Protein AF-A0A8J6IF62-F1 (afdb_monomer_lite)

Foldseek 3Di:
DPDPCDPVVVVVVVVVVQQVVLVVFCVQVLLVVVVCQVVLCCVPPVPDDDFKEKAQLDDDDDRDHPRVNQWPCPPPPGRHQFKIKGWIFGQDDPQRKTKIWIWIWHDDPQWIWIQTQVAGIDIDGRPPSPPDCVVVSVRVVVVVVVQVVVQVVCVVVVVPPDDDRDMDMDGPPPPDPPPPPPDDDPPPPDDDDDDD

Secondary structure (DSSP, 8-state):
------HHHHHHHHHHHHHHHHHHHHHHHHHHHHHHHHHHHHHH-TTS---EEEE-SSS---SS--GGGGSTTTT-SS--SS-EEEEEEEE-STT-EEEEEEEEEEEETTEEEEEETTS-EEEEETT-TT---HHHHHHHHHHHHHHHHHHHHHHHTT-TTS--S--EEEETT-----TTTT---TT--PPPPPP-

Radius of gyration: 22.76 Å; chains: 1; bounding box: 70×42×72 Å

Structure (mmCIF, N/CA/C/O backbone):
data_AF-A0A8J6IF62-F1
#
_entry.id   AF-A0A8J6IF62-F1
#
loop_
_atom_site.group_PDB
_atom_site.id
_atom_site.type_symbol
_atom_site.label_atom_id
_atom_site.label_alt_id
_atom_site.label_comp_id
_atom_site.label_asym_id
_atom_site.label_entity_id
_atom_site.label_seq_id
_atom_site.pdbx_PDB_ins_code
_atom_site.Cartn_x
_atom_site.Cartn_y
_atom_site.Cartn_z
_atom_site.occupancy
_atom_site.B_iso_or_equiv
_atom_site.auth_seq_id
_atom_site.auth_comp_id
_atom_site.auth_asym_id
_atom_site.auth_atom_id
_atom_site.pdbx_PDB_model_num
ATOM 1 N N . MET A 1 1 ? -28.978 4.935 42.690 1.00 42.06 1 MET A N 1
ATOM 2 C CA . MET A 1 1 ? -29.504 3.850 41.837 1.00 42.06 1 MET A CA 1
ATOM 3 C C . MET A 1 1 ? -28.749 3.936 40.526 1.00 42.06 1 MET A C 1
ATOM 5 O O . MET A 1 1 ? -28.944 4.906 39.807 1.00 42.06 1 MET A O 1
ATOM 9 N N . SER A 1 2 ? -27.784 3.038 40.306 1.00 50.72 2 SER A N 1
ATOM 10 C CA . SER A 1 2 ? -26.993 3.027 39.068 1.00 50.72 2 SER A CA 1
ATOM 11 C C . SER A 1 2 ? -27.928 2.689 37.912 1.00 50.72 2 SER A C 1
ATOM 13 O O . SER A 1 2 ? -28.740 1.777 38.063 1.00 50.72 2 SER A O 1
ATOM 15 N N . ALA A 1 3 ? -27.868 3.448 36.816 1.00 57.41 3 ALA A N 1
ATOM 16 C CA . ALA A 1 3 ? -28.638 3.156 35.614 1.00 57.41 3 ALA A CA 1
ATOM 17 C C . ALA A 1 3 ? -28.395 1.693 35.224 1.00 57.41 3 ALA A C 1
ATOM 19 O O . ALA A 1 3 ? -27.247 1.265 35.110 1.00 57.41 3 ALA A O 1
ATOM 20 N N . ASP A 1 4 ? -29.478 0.930 35.118 1.00 57.72 4 ASP A N 1
ATOM 21 C CA . ASP A 1 4 ? -29.449 -0.504 34.872 1.00 57.72 4 ASP A CA 1
ATOM 22 C C . ASP A 1 4 ? -28.747 -0.753 33.533 1.00 57.72 4 ASP A C 1
ATOM 24 O O . ASP A 1 4 ? -29.267 -0.439 32.457 1.00 57.72 4 ASP A O 1
ATOM 28 N N . HIS A 1 5 ? -27.498 -1.211 33.603 1.00 70.81 5 HIS A N 1
ATOM 29 C CA . HIS A 1 5 ? -26.651 -1.430 32.443 1.00 70.81 5 HIS A CA 1
ATOM 30 C C . HIS A 1 5 ? -27.138 -2.709 31.759 1.00 70.81 5 HIS A C 1
ATOM 32 O O . HIS A 1 5 ? -26.644 -3.812 31.992 1.00 70.81 5 HIS A O 1
ATOM 38 N N . THR A 1 6 ? -28.200 -2.566 30.966 1.00 90.38 6 THR A N 1
ATOM 39 C CA . THR A 1 6 ? -28.817 -3.688 30.262 1.00 90.38 6 THR A CA 1
ATOM 40 C C . THR A 1 6 ? -27.810 -4.336 29.313 1.00 90.38 6 THR A C 1
ATOM 42 O O . THR A 1 6 ? -26.918 -3.675 28.780 1.00 90.38 6 THR A O 1
ATOM 45 N N . ARG A 1 7 ? -28.003 -5.622 29.003 1.00 91.12 7 ARG A N 1
ATOM 46 C CA . ARG A 1 7 ? -27.189 -6.335 27.997 1.00 91.12 7 ARG A CA 1
ATOM 47 C C . ARG A 1 7 ? -27.114 -5.581 26.662 1.00 91.12 7 ARG A C 1
ATOM 49 O O . ARG A 1 7 ? -26.090 -5.597 25.992 1.00 91.12 7 ARG A O 1
ATOM 56 N N . HIS A 1 8 ? -28.191 -4.888 26.294 1.00 93.31 8 HIS A N 1
ATOM 57 C CA . HIS A 1 8 ? -28.247 -4.065 25.090 1.00 93.31 8 HIS A CA 1
ATOM 58 C C . HIS A 1 8 ? -27.376 -2.800 25.181 1.00 93.31 8 HIS A C 1
ATOM 60 O O . HIS A 1 8 ? -26.773 -2.413 24.184 1.00 93.31 8 HIS A O 1
ATOM 66 N N . HIS A 1 9 ? -27.261 -2.179 26.359 1.00 93.88 9 HIS A N 1
ATOM 67 C CA . HIS A 1 9 ? -26.336 -1.065 26.580 1.00 93.88 9 HIS A CA 1
ATOM 68 C C . HIS A 1 9 ? -24.882 -1.519 26.403 1.00 93.88 9 HIS A C 1
ATOM 70 O O . HIS A 1 9 ? -24.143 -0.904 25.641 1.00 93.88 9 HIS A O 1
ATOM 76 N N . THR A 1 10 ? -24.505 -2.662 26.987 1.00 94.06 10 THR A N 1
ATOM 77 C CA . THR A 1 10 ? -23.159 -3.238 26.806 1.00 94.06 10 THR A CA 1
ATOM 78 C C . THR A 1 10 ? -22.840 -3.510 25.337 1.00 94.06 10 THR A C 1
ATOM 80 O O . THR A 1 10 ? -21.728 -3.234 24.884 1.00 94.06 10 THR A O 1
ATOM 83 N N . LEU A 1 11 ? -23.810 -4.026 24.570 1.00 94.44 11 LEU A N 1
ATOM 84 C CA . LEU A 1 11 ? -23.651 -4.235 23.128 1.00 94.44 11 LEU A CA 1
ATOM 85 C C . LEU A 1 11 ? -23.404 -2.918 22.385 1.00 94.44 11 LEU A C 1
ATOM 87 O O . LEU A 1 11 ? -22.501 -2.857 21.554 1.00 94.44 11 LEU A O 1
ATOM 91 N N . LYS A 1 12 ? -24.160 -1.860 22.699 1.00 94.88 12 LYS A N 1
ATOM 92 C CA . LYS A 1 12 ? -23.987 -0.536 22.083 1.00 94.88 12 LYS A CA 1
ATOM 93 C C . LYS A 1 12 ? -22.633 0.087 22.402 1.00 94.88 12 LYS A C 1
ATOM 95 O O . LYS A 1 12 ? -21.976 0.583 21.487 1.00 94.88 12 LYS A O 1
ATOM 100 N N . ASP A 1 13 ? -22.200 0.025 23.656 1.00 95.75 13 ASP A N 1
ATOM 101 C CA . ASP A 1 13 ? -20.901 0.559 24.074 1.00 95.75 13 ASP A CA 1
ATOM 102 C C . ASP A 1 13 ? -19.758 -0.183 23.372 1.00 95.75 13 ASP A C 1
ATOM 104 O O . ASP A 1 13 ? -18.837 0.430 22.829 1.00 95.75 13 ASP A O 1
ATOM 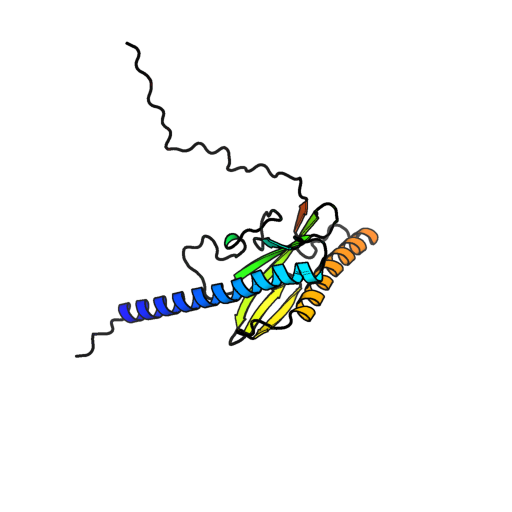108 N N . THR A 1 14 ? -19.855 -1.514 23.310 1.00 95.12 14 THR A N 1
ATOM 109 C CA . THR A 1 14 ? -18.861 -2.365 22.642 1.00 95.12 14 THR A CA 1
ATOM 110 C C . THR A 1 14 ? -18.817 -2.091 21.138 1.00 95.12 14 THR A C 1
ATOM 112 O O . THR A 1 14 ? -17.733 -1.923 20.582 1.00 95.12 14 THR A O 1
ATOM 115 N N . ALA A 1 15 ? -19.975 -1.980 20.480 1.00 93.00 15 ALA A N 1
ATOM 116 C CA . ALA A 1 15 ? -20.063 -1.646 19.059 1.00 93.00 15 ALA A CA 1
ATOM 117 C C . ALA A 1 15 ? -19.512 -0.242 18.757 1.00 93.00 15 ALA A C 1
ATOM 119 O O . ALA A 1 15 ? -18.808 -0.055 17.766 1.00 93.00 15 ALA A O 1
ATOM 120 N N . SER A 1 16 ? -19.767 0.732 19.635 1.00 93.94 16 SER A N 1
ATOM 121 C CA . SER A 1 16 ? -19.239 2.096 19.497 1.00 93.94 16 SER A CA 1
ATOM 122 C C . SER A 1 16 ? -17.716 2.117 19.612 1.00 93.94 16 SER A C 1
ATOM 124 O O . SER A 1 16 ? -17.035 2.732 18.792 1.00 93.94 16 SER A O 1
ATOM 126 N N . ARG A 1 17 ? -17.164 1.378 20.583 1.00 95.44 17 ARG A N 1
ATOM 127 C CA . ARG A 1 17 ? -15.714 1.222 20.737 1.00 95.44 17 ARG A CA 1
ATOM 128 C C . ARG A 1 17 ? -15.088 0.528 19.528 1.00 95.44 17 ARG A C 1
ATOM 130 O O . ARG A 1 17 ? -14.054 0.976 19.044 1.00 95.44 17 ARG A O 1
ATOM 137 N N . TYR A 1 18 ? -15.717 -0.528 19.020 1.00 93.81 18 TYR A N 1
ATOM 138 C CA . TYR A 1 18 ? -15.281 -1.204 17.800 1.00 93.81 18 TYR A CA 1
ATOM 139 C C . TYR A 1 18 ? -15.231 -0.236 16.605 1.00 93.81 18 TYR A C 1
ATOM 141 O O . TYR A 1 18 ? -14.242 -0.209 15.873 1.00 93.81 18 TYR A O 1
ATOM 149 N N . ALA A 1 19 ? -16.278 0.573 16.412 1.00 91.00 19 ALA A N 1
ATOM 150 C CA . ALA A 1 19 ? -16.353 1.522 15.304 1.00 91.00 19 ALA A CA 1
ATOM 151 C C . ALA A 1 19 ? -15.250 2.588 15.394 1.00 91.00 19 ALA A C 1
ATOM 153 O O . ALA A 1 19 ? -14.594 2.872 14.392 1.00 91.00 19 ALA A O 1
ATOM 154 N N . ALA A 1 20 ? -14.997 3.114 16.598 1.00 92.81 20 ALA A N 1
ATOM 155 C CA . ALA A 1 20 ? -13.914 4.064 16.842 1.00 92.81 20 ALA A CA 1
ATOM 156 C C . ALA A 1 20 ? -12.540 3.469 16.491 1.00 92.81 20 ALA A C 1
ATOM 158 O O . ALA A 1 20 ? -11.782 4.076 15.737 1.00 92.81 20 ALA A O 1
ATOM 159 N N . LEU A 1 21 ? -12.254 2.248 16.958 1.00 93.38 21 LEU A N 1
ATOM 160 C CA . LEU A 1 21 ? -10.998 1.553 16.654 1.00 93.38 21 LEU A CA 1
ATOM 161 C C . LEU A 1 21 ? -10.859 1.225 15.158 1.00 93.38 21 LEU A C 1
ATOM 163 O O . LEU A 1 21 ? -9.762 1.280 14.609 1.00 93.38 21 LEU A O 1
ATOM 167 N N . SER A 1 22 ? -11.962 0.902 14.479 1.00 92.19 22 SER A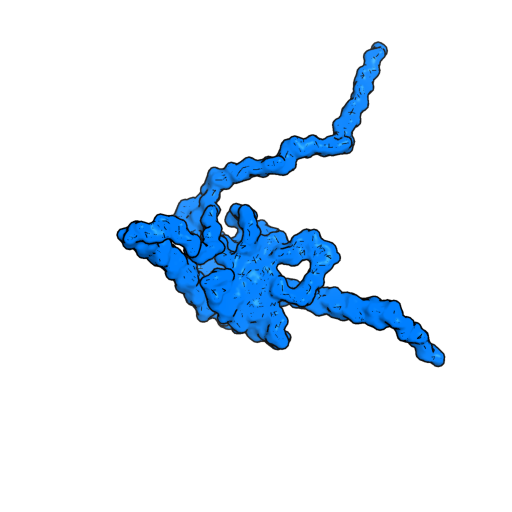 N 1
ATOM 168 C CA . SER A 1 22 ? -11.955 0.622 13.034 1.00 92.19 22 SER A CA 1
ATOM 169 C C . SER A 1 22 ? -11.620 1.864 12.217 1.00 92.19 22 SER A C 1
ATOM 171 O O . SER A 1 22 ? -10.884 1.781 11.233 1.00 92.19 22 SER A O 1
ATOM 173 N N . LEU A 1 23 ? -12.140 3.019 12.638 1.00 91.19 23 LEU A N 1
ATOM 174 C CA . LEU A 1 23 ? -11.845 4.300 12.012 1.00 91.19 23 LEU A CA 1
ATOM 175 C C . LEU A 1 23 ? -10.387 4.717 12.239 1.00 91.19 23 LEU A C 1
ATOM 177 O O . LEU A 1 23 ? -9.735 5.147 11.291 1.00 91.19 23 LEU A O 1
ATOM 181 N N . GLU A 1 24 ? -9.869 4.544 13.459 1.00 90.56 24 GLU A N 1
ATOM 182 C CA . GLU A 1 24 ? -8.456 4.780 13.787 1.00 90.56 24 GLU A CA 1
ATOM 183 C C . GLU A 1 24 ? -7.534 3.911 12.917 1.00 90.56 24 GLU A C 1
ATOM 185 O O . GLU A 1 24 ? -6.630 4.426 12.261 1.00 90.56 24 GLU A O 1
ATOM 190 N N . ASN A 1 25 ? -7.808 2.604 12.841 1.00 90.44 25 ASN A N 1
ATOM 191 C CA . ASN A 1 25 ? -7.044 1.671 12.013 1.00 90.44 25 ASN A CA 1
ATOM 192 C C . ASN A 1 25 ? -7.027 2.100 10.537 1.00 90.44 25 ASN A C 1
ATOM 194 O O . ASN A 1 25 ? -5.967 2.151 9.916 1.00 90.44 25 ASN A O 1
ATOM 198 N N . TYR A 1 26 ? -8.188 2.461 9.980 1.00 92.38 26 TYR A N 1
ATOM 199 C CA . TYR A 1 26 ? -8.267 2.960 8.608 1.00 92.38 26 TYR A CA 1
ATOM 200 C C . TYR A 1 26 ? -7.466 4.251 8.410 1.00 92.38 26 TYR A C 1
ATOM 202 O O . TYR A 1 26 ? -6.751 4.364 7.417 1.00 92.38 26 TYR A O 1
ATOM 210 N N . ALA A 1 27 ? -7.551 5.204 9.341 1.00 91.38 27 ALA A N 1
ATOM 211 C CA . ALA A 1 27 ? -6.818 6.464 9.249 1.00 91.38 27 ALA A CA 1
ATOM 212 C C . ALA A 1 27 ? -5.297 6.245 9.234 1.00 91.38 27 ALA A C 1
ATOM 214 O O . ALA A 1 27 ? -4.616 6.806 8.376 1.00 91.38 27 ALA A O 1
ATOM 215 N N . HIS A 1 28 ? -4.775 5.389 10.117 1.00 90.88 28 HIS A N 1
ATOM 216 C CA . HIS A 1 28 ? -3.347 5.060 10.155 1.00 90.88 28 HIS A CA 1
ATOM 217 C C . HIS A 1 28 ? -2.877 4.366 8.872 1.00 90.88 28 HIS A C 1
ATOM 219 O O . HIS A 1 28 ? -1.894 4.789 8.266 1.00 90.88 28 HIS A O 1
ATOM 225 N N . ILE A 1 29 ? -3.608 3.344 8.414 1.00 93.25 29 ILE A N 1
ATOM 226 C CA . ILE A 1 29 ? -3.254 2.608 7.193 1.00 93.25 29 ILE A CA 1
ATOM 227 C C . ILE A 1 29 ? -3.306 3.524 5.970 1.00 93.25 29 ILE A C 1
ATOM 229 O O . ILE A 1 29 ? -2.414 3.482 5.125 1.00 93.25 29 ILE A O 1
ATOM 233 N N . ARG A 1 30 ? -4.336 4.368 5.874 1.00 93.75 30 ARG A N 1
ATOM 234 C CA . ARG A 1 30 ? -4.477 5.316 4.772 1.00 93.75 30 ARG A CA 1
ATOM 235 C C . ARG A 1 30 ? -3.316 6.306 4.735 1.00 93.75 30 ARG A C 1
ATOM 237 O O . ARG A 1 30 ? -2.749 6.507 3.666 1.00 93.75 30 ARG A O 1
ATOM 244 N N . ALA A 1 31 ? -2.954 6.886 5.878 1.00 92.50 31 ALA A N 1
ATOM 245 C CA . ALA A 1 31 ? -1.842 7.828 5.964 1.00 92.50 31 ALA A CA 1
ATOM 246 C C . ALA A 1 31 ? -0.516 7.183 5.522 1.00 92.50 31 ALA A C 1
ATOM 248 O O . ALA A 1 31 ? 0.218 7.770 4.726 1.00 92.50 31 ALA A O 1
ATOM 249 N N . LEU A 1 32 ? -0.245 5.951 5.971 1.00 93.50 32 LEU A N 1
ATOM 250 C CA . LEU A 1 32 ? 0.937 5.196 5.554 1.00 93.50 32 LEU A CA 1
ATOM 251 C C . LEU A 1 32 ? 0.915 4.887 4.048 1.00 93.50 32 LEU A C 1
ATOM 253 O O . LEU A 1 32 ? 1.913 5.097 3.366 1.00 93.50 32 LEU A O 1
ATOM 257 N N . ALA A 1 33 ? -0.218 4.444 3.500 1.00 95.06 33 ALA A N 1
ATOM 258 C CA . ALA A 1 33 ? -0.349 4.136 2.076 1.00 95.06 33 ALA A CA 1
ATOM 259 C C . ALA A 1 33 ? -0.142 5.374 1.180 1.00 95.06 33 ALA A C 1
ATOM 261 O O . ALA A 1 33 ? 0.569 5.302 0.176 1.00 95.06 33 ALA A O 1
ATOM 262 N N . GLU A 1 34 ? -0.725 6.519 1.551 1.00 94.31 34 GLU A N 1
ATOM 263 C CA . GLU A 1 34 ? -0.541 7.798 0.845 1.00 94.31 34 GLU A CA 1
ATOM 264 C C . GLU A 1 34 ? 0.923 8.256 0.893 1.00 94.31 34 GLU A C 1
ATOM 266 O O . GLU A 1 34 ? 1.456 8.767 -0.097 1.00 94.31 34 GLU A O 1
ATOM 271 N N . ARG A 1 35 ? 1.594 8.035 2.029 1.00 93.69 35 ARG A N 1
ATOM 272 C CA . ARG A 1 35 ? 3.022 8.309 2.196 1.00 93.69 35 ARG A CA 1
ATOM 273 C C . ARG A 1 35 ? 3.883 7.411 1.306 1.00 93.69 35 ARG A C 1
ATOM 275 O O . ARG A 1 35 ? 4.685 7.937 0.538 1.00 93.69 35 ARG A O 1
ATOM 282 N N . ILE A 1 36 ? 3.659 6.096 1.348 1.00 94.75 36 ILE A N 1
ATOM 283 C CA . ILE A 1 36 ? 4.350 5.105 0.513 1.00 94.75 36 ILE A CA 1
ATOM 284 C C . ILE A 1 36 ? 4.239 5.474 -0.967 1.00 94.75 36 ILE A C 1
ATOM 286 O O . ILE A 1 36 ? 5.251 5.521 -1.654 1.00 94.75 36 ILE A O 1
ATOM 290 N N . ALA A 1 37 ? 3.037 5.769 -1.473 1.00 94.38 37 ALA A N 1
ATOM 291 C CA . ALA A 1 37 ? 2.856 6.079 -2.891 1.00 94.38 37 ALA A CA 1
ATOM 292 C C . ALA A 1 37 ? 3.641 7.328 -3.325 1.00 94.38 37 ALA A C 1
ATOM 294 O O . ALA A 1 37 ? 4.300 7.324 -4.366 1.00 94.38 37 ALA A O 1
ATOM 295 N N . ARG A 1 38 ? 3.608 8.388 -2.509 1.00 92.12 38 ARG A N 1
ATOM 296 C CA . ARG A 1 38 ? 4.334 9.635 -2.780 1.00 92.12 38 ARG A CA 1
ATOM 297 C C . ARG A 1 38 ? 5.849 9.428 -2.755 1.00 92.12 38 ARG A C 1
ATOM 299 O O . ARG A 1 38 ? 6.538 9.850 -3.681 1.00 92.12 38 ARG A O 1
ATOM 306 N N . GLU A 1 39 ? 6.360 8.803 -1.701 1.00 93.62 39 GLU A N 1
ATOM 307 C CA . GLU A 1 39 ? 7.800 8.659 -1.476 1.00 93.62 39 GLU A CA 1
ATOM 308 C C . GLU A 1 39 ? 8.426 7.587 -2.378 1.00 93.62 39 GLU A C 1
ATOM 310 O O . GLU A 1 39 ? 9.514 7.813 -2.899 1.00 93.62 39 GLU A O 1
ATOM 315 N N . MET A 1 40 ? 7.707 6.505 -2.700 1.00 94.50 40 MET A N 1
ATOM 316 C CA . MET A 1 40 ? 8.154 5.525 -3.698 1.00 94.50 40 MET A CA 1
ATOM 317 C C . MET A 1 40 ? 8.344 6.173 -5.073 1.00 94.50 40 MET A C 1
ATOM 319 O O . MET A 1 40 ? 9.302 5.867 -5.782 1.00 94.50 40 MET A O 1
ATOM 323 N N . CYS A 1 41 ? 7.461 7.100 -5.465 1.00 92.00 41 CYS A N 1
ATOM 324 C CA . CYS A 1 41 ? 7.653 7.800 -6.730 1.00 92.00 41 CYS A CA 1
ATOM 325 C C . CYS A 1 41 ? 8.901 8.697 -6.712 1.00 92.00 41 CYS A C 1
ATOM 327 O O . CYS A 1 41 ? 9.646 8.735 -7.692 1.00 92.00 41 CYS A O 1
ATOM 329 N N . ALA A 1 42 ? 9.161 9.376 -5.591 1.00 91.19 42 ALA A N 1
ATOM 330 C CA . ALA A 1 42 ? 10.382 10.159 -5.422 1.00 91.19 42 ALA A CA 1
ATOM 331 C C . ALA A 1 42 ? 11.645 9.277 -5.450 1.00 91.19 42 ALA A C 1
ATOM 333 O O . ALA A 1 42 ? 12.647 9.689 -6.029 1.00 91.19 42 ALA A O 1
ATOM 334 N N . TYR A 1 43 ? 11.576 8.069 -4.881 1.00 93.25 43 TYR A N 1
ATOM 335 C CA . TYR A 1 43 ? 12.657 7.082 -4.904 1.00 93.25 43 TYR A CA 1
ATOM 336 C C . TYR A 1 43 ? 12.962 6.588 -6.332 1.00 93.25 43 TYR A C 1
ATOM 338 O O . TYR A 1 43 ? 14.122 6.572 -6.735 1.00 93.25 43 TYR A O 1
ATOM 346 N N . LEU A 1 44 ? 11.941 6.248 -7.132 1.00 90.94 44 LEU A N 1
ATOM 347 C CA . LEU A 1 44 ? 12.132 5.710 -8.490 1.00 90.94 44 LEU A CA 1
ATOM 348 C C . LEU A 1 44 ? 12.475 6.778 -9.541 1.00 90.94 44 LEU A C 1
ATOM 350 O O . LEU A 1 44 ? 13.342 6.575 -10.389 1.00 90.94 44 LEU A O 1
ATOM 354 N N . HIS A 1 45 ? 11.761 7.905 -9.534 1.00 83.50 45 HIS A N 1
ATOM 355 C CA . HIS A 1 45 ? 11.862 8.933 -10.572 1.00 83.50 45 HIS A CA 1
ATOM 356 C C . HIS A 1 45 ? 11.784 10.340 -9.966 1.00 83.50 45 HIS A C 1
ATOM 358 O O . HIS A 1 45 ? 10.796 11.053 -10.183 1.00 83.50 45 HIS A O 1
ATOM 364 N N . PRO A 1 46 ? 12.843 10.805 -9.278 1.00 77.12 46 PRO A N 1
ATOM 365 C CA . PRO A 1 46 ? 12.830 12.089 -8.573 1.00 77.12 46 PRO A CA 1
ATOM 366 C C . PRO A 1 46 ? 12.537 13.291 -9.488 1.00 77.12 46 PRO A C 1
ATOM 368 O O . PRO A 1 46 ? 12.030 14.310 -9.029 1.00 77.12 46 PRO A O 1
ATOM 371 N N . ASN A 1 47 ? 12.812 13.165 -10.792 1.00 78.50 47 ASN A N 1
ATOM 372 C CA . ASN A 1 47 ? 12.700 14.251 -11.768 1.00 78.50 47 ASN A CA 1
ATOM 373 C C . ASN A 1 47 ? 11.487 14.142 -12.714 1.00 78.50 47 ASN A C 1
ATOM 375 O O . ASN A 1 47 ? 11.362 14.973 -13.610 1.00 78.50 47 ASN A O 1
ATOM 379 N N . ASN A 1 48 ? 10.618 13.128 -12.578 1.00 75.94 48 ASN A N 1
ATOM 380 C CA . ASN A 1 48 ? 9.489 12.930 -13.505 1.00 75.94 48 ASN A CA 1
ATOM 381 C C . ASN A 1 48 ? 8.202 12.366 -12.847 1.00 75.94 48 ASN A C 1
ATOM 383 O O . ASN A 1 48 ? 7.696 11.331 -13.285 1.00 75.94 48 ASN A O 1
ATOM 387 N N . PRO A 1 49 ? 7.650 12.988 -11.791 1.00 74.56 49 PRO A N 1
ATOM 388 C CA . PRO A 1 49 ? 6.358 12.592 -11.221 1.00 74.56 49 PRO A CA 1
ATOM 389 C C . PRO A 1 49 ? 5.159 13.039 -12.096 1.00 74.56 49 PRO A C 1
ATOM 391 O O . PRO A 1 49 ? 5.283 14.014 -12.839 1.00 74.56 49 PRO A O 1
ATOM 394 N N . PRO A 1 50 ? 3.971 12.403 -11.983 1.00 72.62 50 PRO A N 1
ATOM 395 C CA .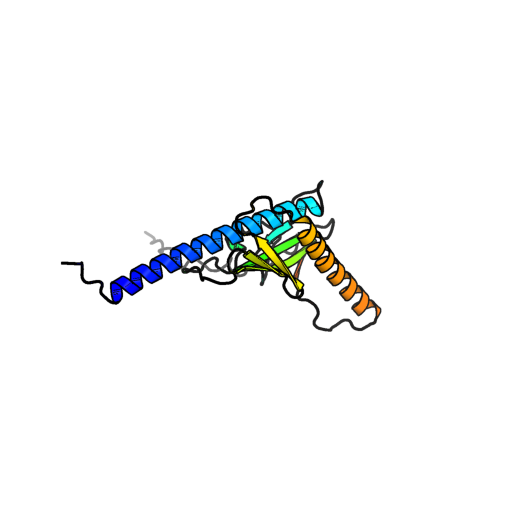 PRO A 1 50 ? 3.646 11.255 -11.135 1.00 72.62 50 PRO A CA 1
ATOM 396 C C . PRO A 1 50 ? 3.991 9.914 -11.801 1.00 72.62 50 PRO A C 1
ATOM 398 O O . PRO A 1 50 ? 3.787 9.707 -12.995 1.00 72.62 50 PRO A O 1
ATOM 401 N N . CYS A 1 51 ? 4.503 8.990 -10.995 1.00 85.56 51 CYS A N 1
ATOM 402 C CA . CYS A 1 51 ? 4.986 7.678 -11.421 1.00 85.56 51 CYS A CA 1
ATOM 403 C C . CYS A 1 51 ? 4.484 6.527 -10.538 1.00 85.56 51 CYS A C 1
ATOM 405 O O . CYS A 1 51 ? 4.715 5.370 -10.868 1.00 85.56 51 CYS A O 1
ATOM 407 N N . VAL A 1 52 ? 3.769 6.828 -9.449 1.00 94.50 52 VAL A N 1
ATOM 408 C CA . VAL A 1 52 ? 3.091 5.841 -8.603 1.00 94.50 52 VAL A CA 1
ATOM 409 C C . VAL A 1 52 ? 1.708 6.375 -8.228 1.00 94.50 52 VAL A C 1
ATOM 411 O O . VAL A 1 52 ? 1.592 7.527 -7.812 1.00 94.50 52 VAL A O 1
ATOM 414 N N . PHE A 1 53 ? 0.669 5.549 -8.359 1.00 95.19 53 PHE A N 1
ATOM 415 C CA . PHE A 1 53 ? -0.700 5.878 -7.945 1.00 95.19 53 PHE A CA 1
ATOM 416 C C . PHE A 1 53 ? -1.252 4.855 -6.952 1.00 95.19 53 PHE A C 1
ATOM 418 O O . PHE A 1 53 ? -0.992 3.659 -7.084 1.00 95.19 53 PHE A O 1
ATOM 425 N N . LEU A 1 54 ? -2.070 5.317 -6.002 1.00 96.56 54 LEU A N 1
ATOM 426 C CA . LEU A 1 54 ? -2.886 4.434 -5.168 1.00 96.56 54 LEU A CA 1
ATOM 427 C C . LEU A 1 54 ? -4.114 3.958 -5.944 1.00 96.56 54 LEU A C 1
ATOM 429 O O . LEU A 1 54 ? -4.937 4.759 -6.390 1.00 96.56 54 LEU A O 1
ATOM 433 N N . VAL A 1 55 ? -4.248 2.640 -6.061 1.00 97.12 55 VAL A N 1
ATOM 434 C CA . VAL A 1 55 ? -5.307 1.965 -6.824 1.00 97.12 55 VAL A CA 1
ATOM 435 C C . VAL A 1 55 ? -5.911 0.814 -6.009 1.00 97.12 55 VAL A C 1
ATOM 437 O O . VAL A 1 55 ? -5.312 0.397 -5.018 1.00 97.12 55 VAL A O 1
ATOM 440 N N . PRO A 1 56 ? -7.080 0.262 -6.384 1.00 96.06 56 PRO A N 1
ATOM 441 C CA . PRO A 1 56 ? -7.589 -0.968 -5.780 1.00 96.06 56 PRO A CA 1
ATOM 442 C C . PRO A 1 56 ? -6.575 -2.121 -5.894 1.00 96.06 56 PRO A C 1
ATOM 444 O O . PRO A 1 56 ? -5.935 -2.265 -6.940 1.00 96.06 56 PRO A O 1
ATOM 447 N N . PRO A 1 57 ? -6.426 -2.983 -4.867 1.00 95.00 57 PRO A N 1
ATOM 448 C CA . PRO A 1 57 ? -5.388 -4.023 -4.848 1.00 95.00 57 PRO A CA 1
ATOM 449 C C . PRO A 1 57 ? -5.623 -5.155 -5.852 1.00 95.00 57 PRO A C 1
ATOM 451 O O . PRO A 1 57 ? -4.713 -5.937 -6.120 1.00 95.00 57 PRO A O 1
ATOM 454 N N . GLN A 1 58 ? -6.856 -5.299 -6.339 1.00 92.62 58 GLN A N 1
ATOM 455 C CA . GLN A 1 58 ? -7.306 -6.361 -7.235 1.00 92.62 58 GLN A CA 1
ATOM 456 C C . GLN A 1 58 ? -8.393 -5.828 -8.175 1.00 92.62 58 GLN A C 1
ATOM 458 O O . GLN A 1 58 ? -9.009 -4.801 -7.884 1.00 92.62 58 GLN A O 1
ATOM 463 N N . GLY A 1 59 ? -8.640 -6.557 -9.264 1.00 90.19 59 GLY A N 1
ATOM 464 C CA . GLY A 1 59 ? -9.605 -6.189 -10.301 1.00 90.19 59 GLY A CA 1
ATOM 465 C C . GLY A 1 59 ? -9.063 -5.146 -11.285 1.00 90.19 59 GLY A C 1
ATOM 466 O O . GLY A 1 59 ? -7.937 -4.679 -11.108 1.00 90.19 59 GLY A O 1
ATOM 467 N N . PRO A 1 60 ? -9.852 -4.764 -12.299 1.00 90.31 60 PRO A N 1
ATOM 468 C CA . PRO A 1 60 ? -9.431 -3.778 -13.287 1.00 90.31 60 PRO A CA 1
ATOM 469 C C . PRO A 1 60 ? -9.048 -2.447 -12.633 1.00 90.31 60 PRO A C 1
ATOM 471 O O . PRO A 1 60 ? -9.678 -2.009 -11.664 1.00 90.31 60 PRO A O 1
ATOM 474 N N . PHE A 1 61 ? -8.022 -1.784 -13.163 1.00 93.25 61 PHE A N 1
ATOM 475 C CA . PHE A 1 61 ? -7.623 -0.458 -12.703 1.00 93.25 61 PHE A CA 1
ATOM 476 C C . PHE A 1 61 ? -7.135 0.418 -13.858 1.00 93.25 61 PHE A C 1
ATOM 478 O O . PHE A 1 61 ? -6.819 -0.044 -14.946 1.00 93.25 61 PHE A O 1
ATOM 485 N N . GLN A 1 62 ? -7.050 1.713 -13.576 1.00 92.38 62 GLN A N 1
ATOM 486 C CA . GLN A 1 62 ? -6.418 2.720 -14.428 1.00 92.38 62 GLN A CA 1
ATOM 487 C C . GLN A 1 62 ? -5.354 3.437 -13.591 1.00 92.38 62 GLN A C 1
ATOM 489 O O . GLN A 1 62 ? -5.556 3.574 -12.383 1.00 92.38 62 GLN A O 1
ATOM 494 N N . PRO A 1 63 ? -4.249 3.921 -14.170 1.00 90.44 63 PRO A N 1
ATOM 495 C CA . PRO A 1 63 ? -3.196 4.614 -13.429 1.00 90.44 63 PRO A CA 1
ATOM 496 C C . PRO A 1 63 ? -3.595 6.064 -13.117 1.00 90.44 63 PRO A C 1
ATOM 498 O O . PRO A 1 63 ? -3.142 7.019 -13.741 1.00 90.44 63 PRO A O 1
ATOM 501 N N . ARG A 1 64 ? -4.498 6.217 -12.151 1.00 93.12 64 ARG A N 1
ATOM 502 C CA . ARG A 1 64 ? -4.981 7.497 -11.623 1.00 93.12 64 ARG A CA 1
ATOM 503 C C . ARG A 1 64 ? -5.137 7.400 -10.115 1.00 93.12 64 ARG A C 1
ATOM 505 O O . ARG A 1 64 ? -5.169 6.302 -9.570 1.00 93.12 64 ARG A O 1
ATOM 512 N N . ASP A 1 65 ? -5.301 8.534 -9.451 1.00 89.81 65 ASP A N 1
ATOM 513 C CA . ASP A 1 65 ? -5.613 8.551 -8.025 1.00 89.81 65 ASP A CA 1
ATOM 514 C C . ASP A 1 65 ? -7.074 8.124 -7.771 1.00 89.81 65 ASP A C 1
ATOM 516 O O . ASP A 1 65 ? -8.019 8.700 -8.319 1.00 89.81 65 ASP A O 1
ATOM 520 N N . TYR A 1 66 ? -7.265 7.093 -6.943 1.00 94.19 66 TYR A N 1
ATOM 521 C CA . TYR A 1 66 ? -8.586 6.614 -6.517 1.00 94.19 66 TYR A CA 1
ATOM 522 C C . TYR A 1 66 ? -9.047 7.241 -5.195 1.00 94.19 66 TYR A C 1
ATOM 524 O O . TYR A 1 66 ? -10.208 7.053 -4.804 1.00 94.19 66 TYR A O 1
ATOM 532 N N . GLY A 1 67 ? -8.168 7.966 -4.499 1.00 91.81 67 GLY A N 1
ATOM 533 C CA . GLY A 1 67 ? -8.384 8.445 -3.143 1.00 91.81 67 GLY A CA 1
ATOM 534 C C . GLY A 1 67 ? -8.825 7.305 -2.228 1.00 91.81 67 GLY A C 1
ATOM 535 O O . GLY A 1 67 ? -8.263 6.211 -2.232 1.00 91.81 67 GLY A O 1
ATOM 536 N N . GLY A 1 68 ? -9.921 7.518 -1.496 1.00 89.56 68 GLY A N 1
ATOM 537 C CA . GLY A 1 68 ? -10.505 6.476 -0.653 1.00 89.56 68 GLY A CA 1
ATOM 538 C C . GLY A 1 68 ? -10.848 5.189 -1.415 1.00 89.56 68 GLY A C 1
ATOM 539 O O . GLY A 1 68 ? -10.764 4.114 -0.842 1.00 89.56 68 GLY A O 1
ATOM 540 N N . ARG A 1 69 ? -11.172 5.223 -2.714 1.00 93.69 69 ARG A N 1
ATOM 541 C CA . ARG A 1 69 ? -11.553 4.007 -3.461 1.00 93.69 69 ARG A CA 1
ATOM 542 C C . ARG A 1 69 ? -10.394 3.031 -3.705 1.00 93.69 69 ARG A C 1
ATOM 544 O O . ARG A 1 69 ? -10.656 1.921 -4.148 1.00 93.69 69 ARG A O 1
ATOM 551 N N . ALA A 1 70 ? -9.152 3.401 -3.389 1.00 96.31 70 ALA A N 1
ATOM 552 C CA . ALA A 1 70 ? -8.006 2.496 -3.475 1.00 96.31 70 ALA A CA 1
ATOM 553 C C . ALA A 1 70 ? -8.050 1.351 -2.442 1.00 96.31 70 ALA A C 1
ATOM 555 O O . ALA A 1 70 ? -7.371 0.341 -2.607 1.00 96.31 70 ALA A O 1
ATOM 556 N N . PHE A 1 71 ? -8.841 1.493 -1.375 1.00 96.19 71 PHE A N 1
ATOM 557 C CA . PHE A 1 71 ? -8.834 0.575 -0.238 1.00 96.19 71 PHE A CA 1
ATOM 558 C C . PHE A 1 71 ? -9.965 -0.467 -0.305 1.00 96.19 71 PHE A C 1
ATOM 560 O O . PHE A 1 71 ? -11.095 -0.156 -0.674 1.00 96.19 71 PHE A O 1
ATOM 567 N N . THR A 1 72 ? -9.709 -1.703 0.142 1.00 93.44 72 THR A N 1
ATOM 568 C CA . THR A 1 72 ? -10.698 -2.813 0.136 1.00 93.44 72 THR A CA 1
ATOM 569 C C . THR A 1 72 ? -11.948 -2.566 0.977 1.00 93.44 72 THR A C 1
ATOM 571 O O . THR A 1 72 ? -12.958 -3.258 0.813 1.00 93.44 72 THR A O 1
ATOM 574 N N . VAL A 1 73 ? -11.869 -1.632 1.923 1.00 89.88 73 VAL A N 1
ATOM 575 C CA . VAL A 1 73 ? -12.964 -1.273 2.833 1.00 89.88 73 VAL A CA 1
ATOM 576 C C . VAL A 1 73 ? -13.913 -0.235 2.237 1.00 89.88 73 VAL A C 1
ATOM 578 O O . VAL A 1 73 ? -14.955 0.055 2.821 1.00 89.88 73 VAL A O 1
ATOM 581 N N . SER A 1 74 ? -13.587 0.309 1.069 1.00 83.38 74 SER A N 1
ATOM 582 C CA . SER A 1 74 ? -14.357 1.378 0.446 1.00 83.38 74 SER A CA 1
ATOM 583 C C . SER A 1 74 ? -15.692 0.896 -0.096 1.00 83.38 74 SER A C 1
ATOM 585 O O . SER A 1 74 ? -15.834 -0.240 -0.542 1.00 83.38 74 SER A O 1
ATOM 587 N N . GLY A 1 75 ? -16.703 1.762 0.005 1.00 77.88 75 GLY A N 1
ATOM 588 C CA . GLY A 1 75 ? -18.086 1.428 -0.344 1.00 77.88 75 GLY A CA 1
ATOM 589 C C . GLY A 1 75 ? -18.781 0.487 0.648 1.00 77.88 75 GLY A C 1
ATOM 590 O O . GLY A 1 75 ? -19.952 0.169 0.459 1.00 77.88 75 GLY A O 1
ATOM 591 N N . ARG A 1 76 ? -18.108 0.051 1.723 1.00 76.94 76 ARG A N 1
ATOM 592 C CA . ARG A 1 76 ? -18.737 -0.751 2.778 1.00 76.94 76 ARG A CA 1
ATOM 593 C C . ARG A 1 76 ? -19.415 0.167 3.791 1.00 76.94 76 ARG A C 1
ATOM 595 O O . ARG A 1 76 ? -18.811 1.117 4.275 1.00 76.94 76 ARG A O 1
ATOM 602 N N . GLY A 1 77 ? -20.642 -0.172 4.187 1.00 73.44 77 GLY A N 1
ATOM 603 C CA . GLY A 1 77 ? -21.349 0.508 5.284 1.00 73.44 77 GLY A CA 1
ATOM 604 C C . GLY A 1 77 ? -20.743 0.255 6.674 1.00 73.44 77 GLY A C 1
ATOM 605 O O . GLY A 1 77 ? -21.235 0.784 7.665 1.00 73.44 77 GLY A O 1
ATOM 606 N N . PHE A 1 78 ? -19.695 -0.569 6.756 1.00 77.38 78 PHE A N 1
ATOM 607 C CA . PHE A 1 78 ? -19.024 -0.949 7.990 1.00 77.38 78 PHE A CA 1
ATOM 608 C C . PHE A 1 78 ? -17.529 -1.174 7.745 1.00 77.38 78 PHE A C 1
ATOM 610 O O . PHE A 1 78 ? -17.148 -1.896 6.819 1.00 77.38 78 PHE A O 1
ATOM 617 N N . LEU A 1 79 ? -16.693 -0.581 8.599 1.00 86.06 79 LEU A N 1
ATOM 618 C CA . LEU A 1 79 ? -15.244 -0.756 8.577 1.00 86.06 79 LEU A CA 1
ATOM 619 C C . LEU A 1 79 ? -14.860 -1.944 9.471 1.00 86.06 79 LEU A C 1
ATOM 621 O O . LEU A 1 79 ? -15.151 -1.914 10.666 1.00 86.06 79 LEU A O 1
ATOM 625 N N . PRO A 1 80 ? -14.240 -3.005 8.930 1.00 83.69 80 PRO A N 1
ATOM 626 C CA . PRO A 1 80 ? -13.772 -4.112 9.747 1.00 83.69 80 PRO A CA 1
ATOM 627 C C . PRO A 1 80 ? -12.492 -3.754 10.525 1.00 83.69 80 PRO A C 1
ATOM 629 O O . PRO A 1 80 ? -11.596 -3.107 9.983 1.00 83.69 80 PRO A O 1
ATOM 632 N N . LEU A 1 81 ? -12.363 -4.256 11.759 1.00 88.25 81 LEU A N 1
ATOM 633 C CA . LEU A 1 81 ? -11.077 -4.380 12.447 1.00 88.25 81 LEU A CA 1
ATOM 634 C C . LEU A 1 81 ? -10.315 -5.553 11.838 1.00 88.25 81 LEU A C 1
ATOM 636 O O . LEU A 1 81 ? -10.458 -6.699 12.260 1.00 88.25 81 LEU A O 1
ATOM 640 N N . GLY A 1 82 ? -9.536 -5.263 10.807 1.00 90.19 82 GLY A N 1
ATOM 641 C CA . GLY A 1 82 ? -8.722 -6.259 10.136 1.00 90.19 82 GLY A CA 1
ATOM 642 C C . GLY A 1 82 ? -7.823 -5.646 9.071 1.00 90.19 82 GLY A C 1
ATOM 643 O O . GLY A 1 82 ? -7.758 -4.418 8.948 1.00 90.19 82 GLY A O 1
ATOM 644 N N . PRO A 1 83 ? -7.139 -6.502 8.296 1.00 93.75 83 PRO A N 1
ATOM 645 C CA . PRO A 1 83 ? -6.274 -6.056 7.219 1.00 93.75 83 PRO A CA 1
ATOM 646 C C . PRO A 1 83 ? -7.044 -5.258 6.164 1.00 93.75 83 PRO A C 1
ATOM 648 O O . PRO A 1 83 ? -8.129 -5.653 5.726 1.00 93.75 83 PRO A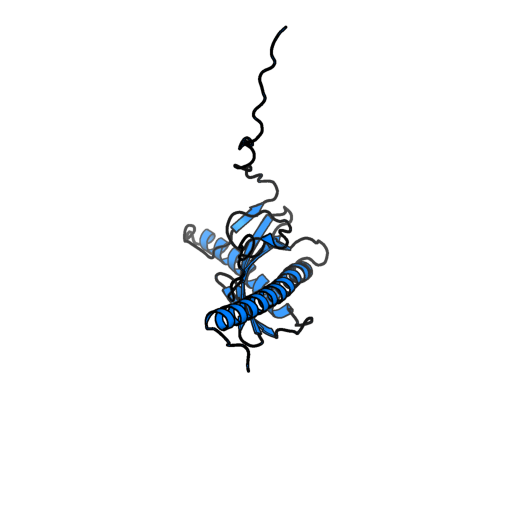 O 1
ATOM 651 N N . ILE A 1 84 ? -6.452 -4.153 5.722 1.00 95.69 84 ILE A N 1
ATOM 652 C CA . ILE A 1 84 ? -6.966 -3.316 4.640 1.00 95.69 84 ILE A CA 1
ATOM 653 C C . ILE A 1 84 ? -6.012 -3.443 3.459 1.00 95.69 84 ILE A C 1
ATOM 655 O O . ILE A 1 84 ? -4.813 -3.205 3.589 1.00 95.69 84 ILE A O 1
ATOM 659 N N . GLY A 1 85 ? -6.544 -3.844 2.306 1.00 96.69 85 GLY A N 1
ATOM 660 C CA . GLY A 1 85 ? -5.778 -3.963 1.070 1.00 96.69 85 GLY A CA 1
ATOM 661 C C . GLY A 1 85 ? -5.800 -2.677 0.252 1.00 96.69 85 GLY A C 1
ATOM 662 O O . GLY A 1 85 ? -6.808 -1.972 0.253 1.00 96.69 85 GLY A O 1
ATOM 663 N N . PHE A 1 86 ? -4.717 -2.412 -0.470 1.00 97.38 86 PHE A N 1
ATOM 664 C CA . PHE A 1 86 ? -4.578 -1.343 -1.464 1.00 97.38 86 PHE A CA 1
ATOM 665 C C . PHE A 1 86 ? -3.487 -1.724 -2.473 1.00 97.38 86 PHE A C 1
ATOM 667 O O . PHE A 1 86 ? -2.708 -2.641 -2.230 1.00 97.38 86 PHE A O 1
ATOM 674 N N . GLY A 1 87 ? -3.451 -1.077 -3.630 1.00 96.81 87 GLY A N 1
ATOM 675 C CA . GLY A 1 87 ? -2.451 -1.314 -4.666 1.00 96.81 87 GLY A CA 1
ATOM 676 C C . GLY A 1 87 ? -1.612 -0.075 -4.959 1.00 96.81 87 GLY A C 1
ATOM 677 O O . GLY A 1 87 ? -2.088 1.051 -4.820 1.00 96.81 87 GLY A O 1
ATOM 678 N N . LEU A 1 88 ? -0.381 -0.298 -5.415 1.00 96.50 88 LEU A N 1
ATOM 679 C CA . LEU A 1 88 ? 0.472 0.722 -6.021 1.00 96.50 88 LEU A CA 1
ATOM 680 C C . LEU A 1 88 ? 0.572 0.442 -7.517 1.00 96.50 88 LEU A C 1
ATOM 682 O O . LEU A 1 88 ? 1.138 -0.575 -7.911 1.00 96.50 88 LEU A O 1
ATOM 686 N N . ALA A 1 89 ? 0.028 1.326 -8.347 1.00 96.25 89 ALA A N 1
ATOM 687 C CA . ALA A 1 89 ? 0.286 1.323 -9.781 1.00 96.25 89 ALA A CA 1
ATOM 688 C C . ALA A 1 89 ? 1.596 2.069 -10.038 1.00 96.25 89 ALA A C 1
ATOM 690 O O . ALA A 1 89 ? 1.625 3.293 -9.945 1.00 96.25 89 ALA A O 1
ATOM 691 N N . VAL A 1 90 ? 2.666 1.336 -10.335 1.00 94.88 90 VAL A N 1
ATOM 692 C CA . VAL A 1 90 ? 4.025 1.850 -10.542 1.00 94.88 90 VAL A CA 1
ATOM 693 C C . VAL A 1 90 ? 4.308 1.950 -12.036 1.00 94.88 90 VAL A C 1
ATOM 695 O O . VAL A 1 90 ? 4.144 0.969 -12.762 1.00 94.88 90 VAL A O 1
ATOM 698 N N . ARG A 1 91 ? 4.728 3.126 -12.506 1.00 93.50 91 ARG A N 1
ATOM 699 C CA . ARG A 1 91 ? 5.145 3.338 -13.893 1.00 93.50 91 ARG A CA 1
ATOM 700 C C . ARG A 1 91 ? 6.489 2.661 -14.128 1.00 93.50 91 ARG A C 1
ATOM 702 O O . ARG A 1 91 ? 7.434 2.899 -13.386 1.00 93.50 91 ARG A O 1
ATOM 709 N N . VAL A 1 92 ? 6.560 1.850 -15.173 1.00 90.56 92 VAL A N 1
ATOM 710 C CA . VAL A 1 92 ? 7.717 0.994 -15.496 1.00 90.56 92 VAL A CA 1
ATOM 711 C C . VAL A 1 92 ? 8.311 1.285 -16.878 1.00 90.56 92 VAL A C 1
ATOM 713 O O . VAL A 1 92 ? 9.329 0.705 -17.240 1.00 90.56 92 VAL A O 1
ATOM 716 N N . SER A 1 93 ? 7.690 2.171 -17.662 1.00 85.56 93 SER A N 1
ATOM 717 C CA . SER A 1 93 ? 8.162 2.546 -18.997 1.00 85.56 93 SER A CA 1
ATOM 718 C C . SER A 1 93 ? 7.944 4.030 -19.299 1.00 85.56 93 SER A C 1
ATOM 720 O O . SER A 1 93 ? 7.077 4.688 -18.710 1.00 85.56 93 SER A O 1
ATOM 722 N N . ASP A 1 94 ? 8.683 4.537 -20.288 1.00 81.94 94 ASP A N 1
ATOM 723 C CA . ASP A 1 94 ? 8.502 5.889 -20.833 1.00 81.94 94 ASP A CA 1
ATOM 724 C C . ASP A 1 94 ? 7.172 6.054 -21.591 1.00 81.94 94 ASP A C 1
ATOM 726 O O . ASP A 1 94 ? 6.700 7.170 -21.802 1.00 81.94 94 ASP A O 1
ATOM 730 N N . HIS A 1 95 ? 6.529 4.943 -21.962 1.00 81.50 95 HIS A N 1
ATOM 731 C CA . HIS A 1 95 ? 5.239 4.904 -22.652 1.00 81.50 95 HIS A CA 1
ATOM 732 C C . HIS A 1 95 ? 4.047 4.824 -21.693 1.00 81.50 95 HIS A C 1
ATOM 734 O O . HIS A 1 95 ? 2.941 4.492 -22.114 1.00 81.50 95 HIS A O 1
ATOM 740 N N . ALA A 1 96 ? 4.262 5.143 -20.414 1.00 81.44 96 ALA A N 1
ATOM 741 C CA . ALA A 1 96 ? 3.224 5.126 -19.391 1.00 81.44 96 ALA A CA 1
ATOM 742 C C . ALA A 1 96 ? 2.563 3.743 -19.227 1.00 81.44 96 ALA A C 1
ATOM 744 O O . ALA A 1 96 ? 1.350 3.639 -19.042 1.00 81.44 96 ALA A O 1
ATOM 745 N N . ASP A 1 97 ? 3.378 2.686 -19.267 1.00 88.44 97 ASP A N 1
ATOM 746 C CA . ASP A 1 97 ? 2.978 1.359 -18.803 1.00 88.44 97 ASP A CA 1
ATOM 747 C C . ASP A 1 97 ? 3.046 1.318 -17.271 1.00 88.44 97 ASP A C 1
ATOM 749 O O . ASP A 1 97 ? 4.039 1.747 -16.671 1.00 88.44 97 ASP A O 1
ATOM 753 N N . PHE A 1 98 ? 1.989 0.803 -16.640 1.00 92.50 98 PHE A N 1
ATOM 754 C CA . PHE A 1 98 ? 1.879 0.686 -15.189 1.00 92.50 98 PHE A CA 1
ATOM 755 C C . PHE A 1 98 ? 1.686 -0.761 -14.759 1.00 92.50 98 PHE A C 1
ATOM 757 O O . PHE A 1 98 ? 0.849 -1.491 -15.289 1.00 92.50 98 PHE A O 1
ATOM 764 N N . LEU A 1 99 ? 2.433 -1.138 -13.730 1.00 92.94 99 LEU A N 1
ATOM 765 C CA . LEU A 1 99 ? 2.358 -2.424 -13.060 1.00 92.94 99 LEU A CA 1
ATOM 766 C C . LEU A 1 99 ? 1.710 -2.233 -11.687 1.00 92.94 99 LEU A C 1
ATOM 768 O O . LEU A 1 99 ? 2.132 -1.354 -10.935 1.00 92.94 99 LEU A O 1
ATOM 772 N N . ARG A 1 100 ? 0.724 -3.057 -11.318 1.00 94.88 100 ARG A N 1
ATOM 773 C CA . ARG A 1 100 ? 0.156 -3.003 -9.962 1.00 94.88 100 ARG A CA 1
ATOM 774 C C . ARG A 1 100 ? 0.842 -3.966 -8.996 1.00 94.88 100 ARG A C 1
ATOM 776 O O . ARG A 1 100 ? 0.721 -5.178 -9.152 1.00 94.88 100 ARG A O 1
ATOM 783 N N . VAL A 1 101 ? 1.403 -3.423 -7.915 1.00 95.06 101 VAL A N 1
ATOM 784 C CA . VAL A 1 101 ? 1.783 -4.170 -6.704 1.00 95.06 101 VAL A CA 1
ATOM 785 C C . VAL A 1 101 ? 0.594 -4.189 -5.742 1.00 95.06 101 VAL A C 1
ATOM 787 O O . VAL A 1 101 ? 0.123 -3.133 -5.322 1.00 95.06 101 VAL A O 1
ATOM 790 N N . GLY A 1 102 ? 0.090 -5.371 -5.388 1.00 95.94 102 GLY A N 1
ATOM 791 C CA . GLY A 1 102 ? -0.957 -5.514 -4.372 1.00 95.94 102 GLY A CA 1
ATOM 792 C C . GLY A 1 102 ? -0.365 -5.555 -2.964 1.00 95.94 102 GLY A C 1
ATOM 793 O O . GLY A 1 102 ? 0.566 -6.315 -2.716 1.00 95.94 102 GLY A O 1
ATOM 794 N N . LEU A 1 103 ? -0.918 -4.777 -2.038 1.00 96.88 103 LEU A N 1
ATOM 795 C CA . LEU A 1 103 ? -0.492 -4.716 -0.641 1.00 96.88 103 LEU A CA 1
ATOM 796 C C . LEU A 1 103 ? -1.675 -4.935 0.302 1.00 96.88 103 LEU A C 1
ATOM 798 O O . LEU A 1 103 ? -2.836 -4.687 -0.036 1.00 96.88 103 LEU A O 1
ATOM 802 N N . SER A 1 104 ? -1.370 -5.371 1.517 1.00 96.75 104 SER A N 1
ATOM 803 C CA . SER A 1 104 ? -2.303 -5.356 2.641 1.00 96.75 104 SER A CA 1
ATOM 804 C C . SER A 1 104 ? -1.607 -4.841 3.886 1.00 96.75 104 SER A C 1
ATOM 806 O O . SER A 1 104 ? -0.452 -5.171 4.113 1.00 96.75 104 SER A O 1
ATOM 808 N N . CYS A 1 105 ? -2.292 -4.035 4.686 1.00 95.44 105 CYS A N 1
ATOM 809 C CA . CYS A 1 105 ? -1.750 -3.511 5.931 1.00 95.44 105 CYS A CA 1
ATOM 810 C C . CYS A 1 105 ? -2.685 -3.845 7.088 1.00 95.44 105 CYS A C 1
ATOM 812 O O . CYS A 1 105 ? -3.906 -3.754 6.947 1.00 95.44 105 CYS A O 1
ATOM 814 N N . ALA A 1 106 ? -2.121 -4.214 8.232 1.00 92.69 106 ALA A N 1
ATOM 815 C CA . ALA A 1 106 ? -2.860 -4.436 9.468 1.00 92.69 106 ALA A CA 1
ATOM 816 C C . ALA A 1 106 ? -2.100 -3.825 10.644 1.00 92.69 106 ALA A C 1
ATOM 818 O O . ALA A 1 106 ? -0.874 -3.848 10.653 1.00 92.69 106 ALA A O 1
ATOM 819 N N . LYS A 1 107 ? -2.822 -3.301 11.638 1.00 90.31 107 LYS A N 1
ATOM 820 C CA . LYS A 1 107 ? -2.222 -2.941 12.924 1.00 90.31 107 LYS A CA 1
ATOM 821 C C . LYS A 1 107 ? -2.060 -4.203 13.778 1.00 90.31 107 LYS A C 1
ATOM 823 O O . LYS A 1 107 ? -3.058 -4.861 14.080 1.00 90.31 107 LYS A O 1
ATOM 828 N N . GLU A 1 108 ? -0.836 -4.525 14.177 1.00 90.12 108 GLU A N 1
ATOM 829 C CA . GLU A 1 108 ? -0.491 -5.656 15.043 1.00 90.12 108 GLU A CA 1
ATOM 830 C C . GLU A 1 108 ? 0.206 -5.121 16.300 1.00 90.12 108 GLU A C 1
ATOM 832 O O . GLU A 1 108 ? 1.388 -4.796 16.300 1.00 90.12 108 GLU A O 1
ATOM 837 N N . GLY A 1 109 ? -0.558 -4.966 17.386 1.00 88.31 109 GLY A N 1
ATOM 838 C CA . GLY A 1 109 ? -0.061 -4.295 18.589 1.00 88.31 109 GLY A CA 1
ATOM 839 C C . GLY A 1 109 ? 0.207 -2.810 18.330 1.00 88.31 109 GLY A C 1
ATOM 840 O O . GLY A 1 109 ? -0.730 -2.056 18.046 1.00 88.31 109 GLY A O 1
ATOM 841 N N . GLU A 1 110 ? 1.471 -2.410 18.454 1.00 88.25 110 GLU A N 1
ATOM 842 C CA . GLU A 1 110 ? 1.957 -1.052 18.172 1.00 88.25 110 GLU A CA 1
ATOM 843 C C . GLU A 1 110 ? 2.553 -0.921 16.764 1.00 88.25 110 GLU A C 1
ATOM 845 O O . GLU A 1 110 ? 2.930 0.176 16.375 1.00 88.25 110 GLU A O 1
ATOM 850 N N . GLU A 1 111 ? 2.552 -1.989 15.962 1.00 91.12 111 GLU A N 1
ATOM 851 C CA . GLU A 1 111 ? 3.088 -1.983 14.600 1.00 91.12 111 GLU A CA 1
ATOM 852 C C . GLU A 1 111 ? 1.992 -1.869 13.542 1.00 91.12 111 GLU A C 1
ATOM 854 O O . GLU A 1 111 ? 0.878 -2.375 13.700 1.00 91.12 111 GLU A O 1
ATOM 859 N N . LEU A 1 112 ? 2.328 -1.260 12.410 1.00 92.12 112 LEU A N 1
ATOM 860 C CA . LEU A 1 112 ? 1.651 -1.430 11.132 1.00 92.12 112 LEU A CA 1
ATOM 861 C C . LEU A 1 112 ? 2.449 -2.431 10.298 1.00 92.12 112 LEU A C 1
ATOM 863 O O . LEU A 1 112 ? 3.575 -2.160 9.896 1.00 92.12 112 LEU A O 1
ATOM 867 N N . VAL A 1 113 ? 1.843 -3.578 10.007 1.00 94.25 113 VAL A N 1
ATOM 868 C CA . VAL A 1 113 ? 2.460 -4.642 9.214 1.00 94.25 113 VAL A CA 1
ATOM 869 C C . VAL A 1 113 ? 1.934 -4.577 7.788 1.00 94.25 113 VAL A C 1
ATOM 871 O O . VAL A 1 113 ? 0.775 -4.922 7.529 1.00 94.25 113 VAL A O 1
ATOM 874 N N . VAL A 1 114 ? 2.785 -4.152 6.856 1.00 95.56 114 VAL A N 1
ATOM 875 C CA . VAL A 1 114 ? 2.504 -4.108 5.417 1.00 95.56 114 VAL A CA 1
ATOM 876 C C . VAL A 1 114 ? 3.010 -5.388 4.767 1.00 95.56 114 VAL A C 1
ATOM 878 O O . VAL A 1 114 ? 4.193 -5.696 4.810 1.00 95.56 114 VAL A O 1
ATOM 881 N N . ARG A 1 115 ? 2.118 -6.134 4.124 1.00 96.00 115 ARG A N 1
ATOM 882 C CA . ARG A 1 115 ? 2.417 -7.362 3.384 1.00 96.00 115 ARG A CA 1
ATOM 883 C C . ARG A 1 115 ? 2.275 -7.115 1.892 1.00 96.00 115 ARG A C 1
ATOM 885 O O . ARG A 1 115 ? 1.227 -6.639 1.446 1.00 96.00 115 ARG A O 1
ATOM 892 N N . ILE A 1 116 ? 3.305 -7.474 1.139 1.00 94.50 116 ILE A N 1
ATOM 893 C CA . ILE A 1 116 ? 3.325 -7.436 -0.322 1.00 94.50 116 ILE A CA 1
ATOM 894 C C . ILE A 1 116 ? 2.738 -8.756 -0.829 1.00 94.50 116 ILE A C 1
ATOM 896 O O . ILE A 1 116 ? 3.109 -9.834 -0.362 1.00 94.50 116 ILE A O 1
ATOM 900 N N . LYS A 1 117 ? 1.790 -8.691 -1.766 1.00 91.31 117 LYS A N 1
ATOM 901 C CA . LYS A 1 117 ? 1.209 -9.885 -2.387 1.00 91.31 117 LYS A CA 1
ATOM 902 C C . LYS A 1 117 ? 2.311 -10.683 -3.090 1.00 91.31 117 LYS A C 1
ATOM 904 O O . LYS A 1 117 ? 3.053 -10.117 -3.879 1.00 91.31 117 LYS A O 1
ATOM 909 N N . ASP A 1 118 ? 2.377 -11.986 -2.819 1.00 85.38 118 ASP A N 1
ATOM 910 C CA . ASP A 1 118 ? 3.415 -12.893 -3.332 1.00 85.38 118 ASP A CA 1
ATOM 911 C C . ASP A 1 118 ? 4.856 -12.464 -2.957 1.00 85.38 118 ASP A C 1
ATOM 913 O O . ASP A 1 118 ? 5.819 -12.858 -3.613 1.00 85.38 118 ASP A O 1
ATOM 917 N N . GLY A 1 119 ? 5.011 -11.661 -1.896 1.00 85.69 119 GLY A N 1
ATOM 918 C CA . GLY A 1 119 ? 6.289 -11.138 -1.413 1.00 85.69 119 GLY A CA 1
ATOM 919 C C . GLY A 1 119 ? 6.439 -11.233 0.109 1.00 85.69 119 GLY A C 1
ATOM 920 O O . GLY A 1 119 ? 5.896 -12.134 0.752 1.00 85.69 119 GLY A O 1
ATOM 921 N N . GLY A 1 120 ? 7.215 -10.311 0.683 1.00 89.06 120 GLY A N 1
ATOM 922 C CA . GLY A 1 120 ? 7.485 -10.238 2.120 1.00 89.06 120 GLY A CA 1
ATOM 923 C C . GLY A 1 120 ? 6.500 -9.379 2.921 1.00 89.06 120 GLY A C 1
ATOM 924 O O . GLY A 1 120 ? 5.495 -8.876 2.410 1.00 89.06 120 GLY A O 1
ATOM 925 N N . ALA A 1 121 ? 6.825 -9.193 4.201 1.00 91.31 121 ALA A N 1
ATOM 926 C CA . ALA A 1 121 ? 6.150 -8.277 5.113 1.00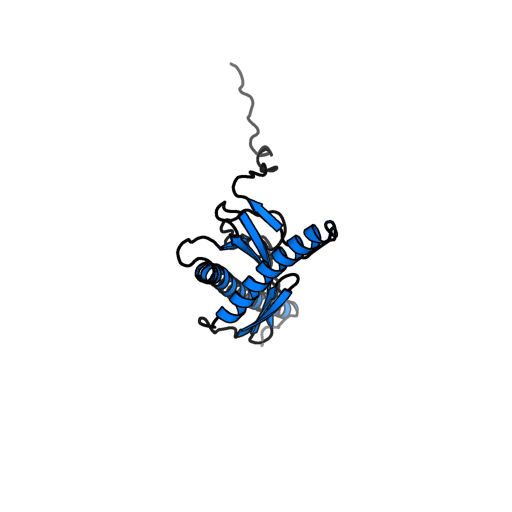 91.31 121 ALA A CA 1
ATOM 927 C C . ALA A 1 121 ? 7.158 -7.288 5.714 1.00 91.31 121 ALA A C 1
ATOM 929 O O . ALA A 1 121 ? 8.312 -7.653 5.924 1.00 91.31 121 ALA A O 1
ATOM 930 N N . TYR A 1 122 ? 6.706 -6.069 5.989 1.00 92.44 122 TYR A N 1
ATOM 931 C CA . TYR A 1 122 ? 7.455 -5.011 6.661 1.00 92.44 122 TYR A CA 1
ATOM 932 C C . TYR A 1 122 ? 6.653 -4.472 7.834 1.00 92.44 122 TYR A C 1
ATOM 934 O O . TYR A 1 122 ? 5.430 -4.355 7.749 1.00 92.44 122 TYR A O 1
ATOM 942 N N . GLU A 1 123 ? 7.354 -4.137 8.907 1.00 91.38 123 GLU A N 1
ATOM 943 C CA . GLU A 1 123 ? 6.779 -3.616 10.141 1.00 91.38 123 GLU A CA 1
ATOM 944 C C . GLU A 1 123 ? 7.181 -2.148 10.292 1.00 91.38 123 GLU A C 1
ATOM 946 O O . GLU A 1 123 ? 8.330 -1.783 10.039 1.00 91.38 123 GLU A O 1
ATOM 951 N N . PHE A 1 124 ? 6.219 -1.309 10.667 1.00 88.44 124 PHE A N 1
ATOM 952 C CA . PHE A 1 124 ? 6.421 0.113 10.919 1.00 88.44 124 PHE A CA 1
ATOM 953 C C . PHE A 1 124 ? 5.803 0.481 12.262 1.00 88.44 124 PHE A C 1
ATOM 955 O O . PHE A 1 124 ? 4.603 0.266 12.454 1.00 88.44 124 PHE A O 1
ATOM 962 N N . HIS A 1 125 ? 6.566 1.131 13.136 1.00 83.19 125 HIS A N 1
ATOM 963 C CA . HIS A 1 125 ? 6.044 1.605 14.413 1.00 83.19 125 HIS A CA 1
ATOM 964 C C . HIS A 1 125 ? 4.896 2.602 14.196 1.00 83.19 125 HIS A C 1
ATOM 966 O O . HIS A 1 125 ? 5.039 3.651 13.556 1.00 83.19 125 HIS A O 1
ATOM 972 N N . ALA A 1 126 ? 3.715 2.282 14.729 1.00 67.81 126 ALA A N 1
ATOM 973 C CA . ALA A 1 126 ? 2.533 3.118 14.595 1.00 67.81 126 ALA A CA 1
ATOM 974 C C . ALA A 1 126 ? 2.717 4.414 15.397 1.00 67.81 126 ALA A C 1
ATOM 976 O O . ALA A 1 126 ? 2.722 4.412 16.625 1.00 67.81 126 ALA A O 1
ATOM 977 N N . GLY A 1 127 ? 2.821 5.541 14.692 1.00 66.88 127 GLY A N 1
ATOM 978 C CA . GLY A 1 127 ? 3.011 6.867 15.290 1.00 66.88 127 GLY A CA 1
ATOM 979 C C . GLY A 1 127 ? 4.322 7.544 14.895 1.00 66.88 127 GLY A C 1
ATOM 980 O O . GLY A 1 127 ? 4.452 8.753 15.084 1.00 66.88 127 GLY A O 1
ATOM 981 N N . GLU A 1 128 ? 5.254 6.819 14.275 1.00 72.81 128 GLU A N 1
ATOM 982 C CA . GLU A 1 128 ? 6.461 7.407 13.693 1.00 72.81 128 GLU A CA 1
ATOM 983 C C . GLU A 1 128 ? 6.155 7.986 12.308 1.00 72.81 128 GLU A C 1
ATOM 985 O O . GLU A 1 128 ? 6.291 7.334 11.273 1.00 72.81 128 GLU A O 1
ATOM 990 N N . ALA A 1 129 ? 5.717 9.248 12.287 1.00 63.12 129 ALA A N 1
ATOM 991 C CA . ALA A 1 129 ? 5.417 9.964 11.047 1.00 63.12 129 ALA A CA 1
ATOM 992 C C . ALA A 1 129 ? 6.611 9.998 10.070 1.00 63.12 129 ALA A C 1
ATOM 994 O O . ALA A 1 129 ? 6.393 9.967 8.859 1.00 63.12 129 ALA A O 1
ATOM 995 N N . ASP A 1 130 ? 7.839 9.968 10.600 1.00 68.00 130 ASP A N 1
ATOM 996 C CA . ASP A 1 130 ? 9.097 10.112 9.861 1.00 68.00 130 ASP A CA 1
ATOM 997 C C . ASP A 1 130 ? 9.897 8.801 9.744 1.00 68.00 130 ASP A C 1
ATOM 999 O O . ASP A 1 130 ? 11.090 8.844 9.452 1.00 68.00 130 ASP A O 1
ATOM 1003 N N . ALA A 1 131 ? 9.270 7.635 9.967 1.00 76.06 131 ALA A N 1
ATOM 1004 C CA . ALA A 1 131 ? 9.945 6.344 9.799 1.00 76.06 131 ALA A CA 1
ATOM 1005 C C . ALA A 1 131 ? 10.624 6.267 8.422 1.00 76.06 131 ALA A C 1
ATOM 1007 O O . ALA A 1 131 ? 9.978 6.561 7.413 1.00 76.06 131 ALA A O 1
ATOM 1008 N N . ASP A 1 132 ? 11.905 5.906 8.367 1.00 84.56 132 ASP A N 1
ATOM 1009 C CA . ASP A 1 132 ? 12.625 5.776 7.101 1.00 84.56 132 ASP A CA 1
ATOM 1010 C C . ASP A 1 132 ? 12.048 4.601 6.296 1.00 84.56 132 ASP A C 1
ATOM 1012 O O . ASP A 1 132 ? 12.007 3.465 6.765 1.00 84.56 132 ASP A O 1
ATOM 1016 N N . LEU A 1 133 ? 11.564 4.887 5.087 1.00 91.81 133 LEU A N 1
ATOM 1017 C CA . LEU A 1 133 ? 10.956 3.896 4.198 1.00 91.81 133 LEU A CA 1
ATOM 1018 C C . LEU A 1 133 ? 11.948 3.351 3.160 1.00 91.81 133 LEU A C 1
ATOM 1020 O O . LEU A 1 133 ? 11.558 2.533 2.329 1.00 91.81 133 LEU A O 1
ATOM 1024 N N . SER A 1 134 ? 13.216 3.772 3.197 1.00 91.62 134 SER A N 1
ATOM 1025 C CA . SER A 1 134 ? 14.224 3.430 2.184 1.00 91.62 134 SER A CA 1
ATOM 1026 C C . SER A 1 134 ? 14.396 1.919 2.007 1.00 91.62 134 SER A C 1
ATOM 1028 O O . SER A 1 134 ? 14.345 1.429 0.880 1.00 91.62 134 SER A O 1
ATOM 1030 N N . ASP A 1 135 ? 14.501 1.165 3.105 1.00 91.94 135 ASP A N 1
ATOM 1031 C CA . ASP A 1 135 ? 14.642 -0.298 3.055 1.00 91.94 135 ASP A CA 1
ATOM 1032 C C . ASP A 1 135 ? 13.393 -0.982 2.483 1.00 91.94 135 ASP A C 1
ATOM 1034 O O . ASP A 1 135 ? 13.483 -1.980 1.764 1.00 91.94 135 ASP A O 1
ATOM 1038 N N . PHE A 1 136 ? 12.210 -0.439 2.778 1.00 94.06 136 PHE A N 1
ATOM 1039 C CA . PHE A 1 136 ? 10.957 -0.928 2.213 1.00 94.06 136 PHE A CA 1
ATOM 1040 C C . PHE A 1 136 ? 10.860 -0.627 0.711 1.00 94.06 136 PHE A C 1
ATOM 1042 O O . PHE A 1 136 ? 10.400 -1.475 -0.057 1.00 94.06 136 PHE A O 1
ATOM 1049 N N . PHE A 1 137 ? 11.317 0.547 0.268 1.00 95.06 137 PHE A N 1
ATOM 1050 C CA . PHE A 1 137 ? 11.339 0.912 -1.149 1.00 95.06 137 PHE A CA 1
ATOM 1051 C C . PHE A 1 137 ? 12.335 0.085 -1.950 1.00 95.06 137 PHE A C 1
ATOM 1053 O O . PHE A 1 137 ? 11.976 -0.374 -3.032 1.00 95.06 137 PHE A O 1
ATOM 1060 N N . GLU A 1 138 ? 13.524 -0.182 -1.406 1.00 95.00 138 GLU A N 1
ATOM 1061 C CA . GLU A 1 138 ? 14.476 -1.116 -2.011 1.00 95.00 138 GLU A CA 1
ATOM 1062 C C . GLU A 1 138 ? 13.829 -2.496 -2.178 1.00 95.00 138 GLU A C 1
ATOM 1064 O O . GLU A 1 138 ? 13.856 -3.074 -3.262 1.00 95.00 138 GLU A O 1
ATOM 1069 N N . HIS A 1 139 ? 13.148 -3.002 -1.147 1.00 93.44 139 HIS A N 1
ATOM 1070 C CA . HIS A 1 139 ? 12.460 -4.288 -1.240 1.00 93.44 139 HIS A CA 1
ATOM 1071 C C . HIS A 1 139 ? 11.338 -4.291 -2.287 1.00 93.44 139 HIS A C 1
ATOM 1073 O O . HIS A 1 139 ? 11.211 -5.250 -3.049 1.00 93.44 139 HIS A O 1
ATOM 1079 N N . LEU A 1 140 ? 10.522 -3.233 -2.355 1.00 94.50 140 LEU A N 1
ATOM 1080 C CA . LEU A 1 140 ? 9.488 -3.089 -3.385 1.00 94.50 140 LEU A CA 1
ATOM 1081 C C . LEU A 1 140 ? 10.086 -3.034 -4.793 1.00 94.50 140 LEU A C 1
ATOM 1083 O O . LEU A 1 140 ? 9.561 -3.676 -5.703 1.00 94.50 140 LEU A O 1
ATOM 1087 N N . TYR A 1 141 ? 11.174 -2.288 -4.969 1.00 95.12 141 TYR A N 1
ATOM 1088 C CA . TYR A 1 141 ? 11.896 -2.193 -6.230 1.00 95.12 141 TYR A CA 1
ATOM 1089 C C . TYR A 1 141 ? 12.427 -3.563 -6.663 1.00 95.12 141 TYR A C 1
ATOM 1091 O O . TYR A 1 141 ? 12.115 -4.012 -7.766 1.00 95.12 141 TYR A O 1
ATOM 1099 N N . GLN A 1 142 ? 13.128 -4.273 -5.775 1.00 94.38 142 GLN A N 1
ATOM 1100 C CA . GLN A 1 142 ? 13.631 -5.621 -6.044 1.00 94.38 142 GLN A CA 1
ATOM 1101 C C . GLN A 1 142 ? 12.497 -6.604 -6.339 1.00 94.38 142 GLN A C 1
ATOM 1103 O O . GLN A 1 142 ? 12.612 -7.432 -7.236 1.00 94.38 142 GLN A O 1
ATOM 1108 N N . HIS A 1 143 ? 11.368 -6.507 -5.636 1.00 92.69 143 HIS A N 1
ATOM 1109 C CA . HIS A 1 143 ? 10.208 -7.355 -5.897 1.00 92.69 143 HIS A CA 1
ATOM 1110 C C . HIS A 1 143 ? 9.644 -7.153 -7.315 1.00 92.69 143 HIS A C 1
ATOM 1112 O O . HIS A 1 143 ? 9.339 -8.130 -8.000 1.00 92.69 143 HIS A O 1
ATOM 1118 N N . ILE A 1 144 ? 9.554 -5.902 -7.782 1.00 92.88 144 ILE A N 1
ATOM 1119 C CA . ILE A 1 144 ? 9.137 -5.579 -9.155 1.00 92.88 144 ILE A CA 1
ATOM 1120 C C . ILE A 1 144 ? 10.180 -6.060 -10.174 1.00 92.88 144 ILE A C 1
ATOM 1122 O O . ILE A 1 144 ? 9.814 -6.663 -11.181 1.00 92.88 144 ILE A O 1
ATOM 1126 N N . LEU A 1 145 ? 11.469 -5.814 -9.921 1.00 93.88 145 LEU A N 1
ATOM 1127 C CA . LEU A 1 145 ? 12.558 -6.204 -10.818 1.00 93.88 145 LEU A CA 1
ATOM 1128 C C . LEU A 1 145 ? 12.623 -7.727 -10.994 1.00 93.88 145 LEU A C 1
ATOM 1130 O O . LEU A 1 145 ? 12.564 -8.218 -12.121 1.00 93.88 145 LEU A O 1
ATOM 1134 N N . ASN A 1 146 ? 12.631 -8.470 -9.885 1.00 92.06 146 ASN A N 1
ATOM 1135 C CA . ASN A 1 146 ? 12.664 -9.933 -9.874 1.00 92.06 146 ASN A CA 1
ATOM 1136 C C . ASN A 1 146 ? 11.481 -10.537 -10.635 1.00 92.06 146 ASN A C 1
ATOM 1138 O O . ASN A 1 146 ? 11.613 -11.581 -11.272 1.00 92.06 146 ASN A O 1
ATOM 1142 N N . TRP A 1 147 ? 10.316 -9.885 -10.593 1.00 89.25 147 TRP A N 1
ATOM 1143 C CA . TRP A 1 147 ? 9.173 -10.324 -11.379 1.00 89.25 147 TRP A CA 1
ATOM 1144 C C . TRP A 1 147 ? 9.452 -10.269 -12.886 1.00 89.25 147 TRP A C 1
ATOM 1146 O O . TRP A 1 147 ? 9.152 -11.233 -13.592 1.00 89.25 147 TRP A O 1
ATOM 1156 N N . TYR A 1 148 ? 10.037 -9.176 -13.386 1.00 90.44 148 TYR A N 1
ATOM 1157 C CA . TYR A 1 148 ? 10.407 -9.069 -14.799 1.00 90.44 148 TYR A CA 1
ATOM 1158 C C . TYR A 1 148 ? 11.486 -10.077 -15.177 1.00 90.44 148 TYR A C 1
ATOM 1160 O O . TYR A 1 148 ? 11.328 -10.779 -16.174 1.00 90.44 148 TYR A O 1
ATOM 1168 N N . GLU A 1 149 ? 12.550 -10.171 -14.380 1.00 93.31 149 GLU A N 1
ATOM 1169 C CA . GLU A 1 149 ? 13.666 -11.085 -14.637 1.00 93.31 149 GLU A CA 1
ATOM 1170 C C . GLU A 1 149 ? 13.194 -12.540 -14.717 1.00 93.31 149 GLU A C 1
ATOM 1172 O O . GLU A 1 149 ? 13.543 -13.250 -15.660 1.00 93.31 149 GLU A O 1
ATOM 1177 N N . GLU A 1 150 ? 12.314 -12.962 -13.806 1.00 89.00 150 GLU A N 1
ATOM 1178 C CA . GLU A 1 150 ? 11.735 -14.304 -13.835 1.00 89.00 150 GLU A CA 1
ATOM 1179 C C . GLU A 1 150 ? 10.884 -14.532 -15.093 1.00 89.00 150 GLU A C 1
ATOM 1181 O O . GLU A 1 150 ? 10.964 -15.585 -15.724 1.00 89.00 150 GLU A O 1
ATOM 1186 N N . ARG A 1 151 ? 10.084 -13.546 -15.524 1.00 86.50 151 ARG A N 1
ATOM 1187 C CA . ARG A 1 151 ? 9.277 -13.672 -16.751 1.00 86.50 151 ARG A CA 1
ATOM 1188 C C . ARG A 1 151 ? 10.132 -13.748 -18.013 1.00 86.50 151 ARG A C 1
ATOM 1190 O O . ARG A 1 151 ? 9.797 -14.529 -18.905 1.00 86.50 151 ARG A O 1
ATOM 1197 N N . ILE A 1 152 ? 11.210 -12.969 -18.082 1.00 91.44 152 ILE A N 1
ATOM 1198 C CA . ILE A 1 152 ? 12.182 -13.010 -19.182 1.00 91.44 152 ILE A CA 1
ATOM 1199 C C . ILE A 1 152 ? 12.843 -14.387 -19.216 1.00 91.44 152 ILE A C 1
ATOM 1201 O O . ILE A 1 152 ? 12.794 -15.062 -20.242 1.00 91.44 152 ILE A O 1
ATOM 1205 N N . ARG A 1 153 ? 13.354 -14.851 -18.073 1.00 90.75 153 ARG A N 1
ATOM 1206 C CA . ARG A 1 153 ? 13.997 -16.158 -17.941 1.00 90.75 153 ARG A CA 1
ATOM 1207 C C . ARG A 1 153 ? 13.077 -17.305 -18.360 1.00 90.75 153 ARG A C 1
ATOM 1209 O O . ARG A 1 153 ? 13.469 -18.141 -19.167 1.00 90.75 153 ARG A O 1
ATOM 1216 N N . LEU A 1 154 ? 11.837 -17.330 -17.865 1.00 86.62 154 LEU A N 1
ATOM 1217 C CA . LEU A 1 154 ? 10.853 -18.356 -18.234 1.00 86.62 154 LEU A CA 1
ATOM 1218 C C . LEU A 1 154 ? 10.566 -18.366 -19.740 1.00 86.62 154 LEU A C 1
ATOM 1220 O O . LEU A 1 154 ? 10.334 -19.431 -20.313 1.00 86.62 154 LEU A O 1
ATOM 1224 N N . TYR A 1 155 ? 10.566 -17.198 -20.384 1.00 88.12 155 TYR A N 1
ATOM 1225 C CA . TYR A 1 155 ? 10.415 -17.100 -21.832 1.00 88.12 155 TYR A CA 1
ATOM 1226 C C . TYR A 1 155 ? 11.639 -17.644 -22.576 1.00 88.12 155 TYR A C 1
ATOM 1228 O O . TYR A 1 155 ? 11.483 -18.471 -23.474 1.00 88.12 155 TYR A O 1
ATOM 1236 N N . GLU A 1 156 ? 12.845 -17.241 -22.177 1.00 90.00 156 GLU A N 1
ATOM 1237 C CA . GLU A 1 156 ? 14.106 -17.681 -22.787 1.00 90.00 156 GLU A CA 1
ATOM 1238 C C . GLU A 1 156 ? 14.352 -19.190 -22.631 1.00 90.00 156 GLU A C 1
ATOM 1240 O O . GLU A 1 156 ? 14.845 -19.836 -23.555 1.00 90.00 156 GLU A O 1
ATOM 1245 N N . GLU A 1 157 ? 13.955 -19.775 -21.499 1.00 91.81 157 GLU A N 1
ATOM 1246 C CA . GLU A 1 157 ? 14.073 -21.213 -21.221 1.00 91.81 157 GLU A CA 1
ATOM 1247 C C . GLU A 1 157 ? 12.946 -22.051 -21.863 1.00 91.81 157 GLU A C 1
ATOM 1249 O O . GLU A 1 157 ? 12.951 -23.279 -21.778 1.00 91.81 157 GLU A O 1
ATOM 1254 N N . GLY A 1 158 ? 11.969 -21.419 -22.528 1.00 81.31 158 GLY A N 1
ATOM 1255 C CA . GLY A 1 158 ? 10.839 -22.116 -23.154 1.00 81.31 158 GLY A CA 1
ATOM 1256 C C . GLY A 1 158 ? 9.808 -22.661 -22.155 1.00 81.31 158 GLY A C 1
ATOM 1257 O O . GLY A 1 158 ? 8.999 -23.521 -22.504 1.00 81.31 158 GLY A O 1
ATOM 1258 N N . HIS A 1 159 ? 9.808 -22.152 -20.923 1.00 78.12 159 HIS A N 1
ATOM 1259 C CA . HIS A 1 159 ? 8.867 -22.476 -19.845 1.00 78.12 159 HIS A CA 1
ATOM 1260 C C . HIS A 1 159 ? 7.742 -21.430 -19.698 1.00 78.12 159 HIS A C 1
ATOM 1262 O O . HIS A 1 159 ? 7.086 -21.324 -18.658 1.00 78.12 159 HIS A O 1
ATOM 1268 N N . TYR A 1 160 ? 7.487 -20.652 -20.751 1.00 68.44 160 TYR A N 1
ATOM 1269 C CA . TYR A 1 160 ? 6.416 -19.661 -20.793 1.00 68.44 160 TYR A CA 1
ATOM 1270 C C . TYR A 1 160 ? 5.032 -20.335 -20.819 1.00 68.44 160 TYR A C 1
ATOM 1272 O O . TYR A 1 160 ? 4.769 -21.200 -21.652 1.00 68.44 160 TYR A O 1
ATOM 1280 N N . GLY A 1 161 ? 4.136 -19.941 -19.906 1.00 62.84 161 GLY A N 1
ATOM 1281 C CA . GLY A 1 161 ? 2.780 -20.505 -19.773 1.00 62.84 161 GLY A CA 1
ATOM 1282 C C . GLY A 1 161 ? 2.426 -21.032 -18.376 1.00 62.84 161 GLY A C 1
ATOM 1283 O O . GLY A 1 161 ? 1.276 -21.393 -18.134 1.00 62.84 161 GLY A O 1
ATOM 1284 N N . GLY A 1 162 ? 3.381 -21.047 -17.439 1.00 60.84 162 GLY A N 1
ATOM 1285 C CA . GLY A 1 162 ? 3.126 -21.310 -16.020 1.00 60.84 162 GLY A CA 1
ATOM 1286 C C . GLY A 1 162 ? 2.529 -20.101 -15.284 1.00 60.84 162 GLY A C 1
ATOM 1287 O O . GLY A 1 162 ? 2.916 -18.950 -15.521 1.00 60.84 162 GLY A O 1
ATOM 1288 N N . GLY A 1 163 ? 1.586 -20.358 -14.369 1.00 55.72 163 GLY A N 1
ATOM 1289 C CA . GLY A 1 163 ? 1.039 -19.349 -13.458 1.00 55.72 163 GLY A CA 1
ATOM 1290 C C . GLY A 1 163 ? 2.144 -18.780 -12.568 1.00 55.72 163 GLY A C 1
ATOM 1291 O O . GLY A 1 163 ? 2.613 -19.453 -11.660 1.00 55.72 163 GLY A O 1
ATOM 1292 N N . GLY A 1 164 ? 2.588 -17.563 -12.869 1.00 52.31 164 GLY A N 1
ATOM 1293 C CA . GLY A 1 164 ? 3.591 -16.843 -12.079 1.00 52.31 164 GLY A CA 1
ATOM 1294 C C . GLY A 1 164 ? 2.967 -15.753 -11.210 1.00 52.31 164 GLY A C 1
ATOM 1295 O O . GLY A 1 164 ? 1.784 -15.448 -11.364 1.00 52.31 164 GLY A O 1
ATOM 1296 N N . MET A 1 165 ? 3.794 -15.160 -10.345 1.00 53.19 165 MET A N 1
ATOM 1297 C CA . MET A 1 165 ? 3.492 -14.042 -9.436 1.00 53.19 165 MET A CA 1
ATOM 1298 C C . MET A 1 165 ? 2.479 -13.041 -10.030 1.00 53.19 165 MET A C 1
ATOM 1300 O O . MET A 1 165 ? 2.634 -12.573 -11.170 1.00 53.19 165 MET A O 1
ATOM 1304 N N . GLY A 1 166 ? 1.411 -12.774 -9.271 1.00 52.88 166 GLY A N 1
ATOM 1305 C CA . GLY A 1 166 ? 0.140 -12.234 -9.756 1.00 52.88 166 GLY A CA 1
ATOM 1306 C C . GLY A 1 166 ? 0.098 -10.716 -9.912 1.00 52.88 166 GLY A C 1
ATOM 1307 O O . GLY A 1 166 ? -0.694 -10.062 -9.221 1.00 52.88 166 GLY A O 1
ATOM 1308 N N . PHE A 1 167 ? 0.913 -10.189 -10.825 1.00 60.50 167 PHE A N 1
ATOM 1309 C CA . PHE A 1 167 ? 0.889 -8.795 -11.265 1.00 60.50 167 PHE A CA 1
ATOM 1310 C C . PHE A 1 167 ? -0.054 -8.580 -12.455 1.00 60.50 167 PHE A C 1
ATOM 1312 O O . PHE A 1 167 ? -0.189 -9.442 -13.322 1.00 60.50 167 PHE A O 1
ATOM 1319 N N . GLU A 1 168 ? -0.680 -7.405 -12.498 1.00 68.94 168 GLU A N 1
ATOM 1320 C CA . GLU A 1 168 ? -1.542 -6.951 -13.593 1.00 68.94 168 GLU A CA 1
ATOM 1321 C C . GLU A 1 168 ? -0.934 -5.681 -14.208 1.00 68.94 168 GLU A C 1
ATOM 1323 O O . GLU A 1 168 ? -0.503 -4.787 -13.471 1.00 68.94 168 GLU A O 1
ATOM 1328 N N . MET A 1 169 ? -0.869 -5.630 -15.541 1.00 69.25 169 MET A N 1
ATOM 1329 C CA . MET A 1 169 ? -0.299 -4.527 -16.321 1.00 69.25 169 MET A CA 1
ATOM 1330 C C . MET A 1 169 ? -1.396 -3.775 -17.065 1.00 69.25 169 MET A C 1
ATOM 1332 O O . MET A 1 169 ? -2.287 -4.399 -17.638 1.00 69.25 169 MET A O 1
ATOM 1336 N N . VAL A 1 170 ? -1.291 -2.449 -17.101 1.00 71.06 170 VAL A N 1
ATOM 1337 C CA . VAL A 1 170 ? -2.199 -1.574 -17.853 1.00 71.06 170 VAL A CA 1
ATOM 1338 C C . VAL A 1 170 ? -1.379 -0.515 -18.586 1.00 71.06 170 VAL A C 1
ATOM 1340 O O . VAL A 1 170 ? -0.463 0.074 -18.006 1.00 71.06 170 VAL A O 1
ATOM 1343 N N . ARG A 1 171 ? -1.725 -0.248 -19.848 1.00 71.44 171 ARG A N 1
ATOM 1344 C CA . ARG A 1 171 ? -1.156 0.831 -20.663 1.00 71.44 171 ARG A CA 1
ATOM 1345 C C . ARG A 1 171 ? -2.147 1.989 -20.776 1.00 71.44 171 ARG A C 1
ATOM 1347 O O . ARG A 1 171 ? -3.336 1.776 -21.004 1.00 71.44 171 ARG A O 1
ATOM 1354 N N . ILE A 1 172 ? -1.668 3.229 -20.651 1.00 54.94 172 ILE A N 1
ATOM 1355 C CA . ILE A 1 172 ? -2.501 4.406 -20.940 1.00 54.94 172 ILE A CA 1
ATOM 1356 C C . ILE A 1 172 ? -2.771 4.465 -22.453 1.00 54.94 172 ILE A C 1
ATOM 1358 O O . ILE A 1 172 ? -1.845 4.650 -23.238 1.00 54.94 172 ILE A O 1
ATOM 1362 N N . GLY A 1 173 ? -4.038 4.306 -22.849 1.00 51.25 173 GLY A N 1
ATOM 1363 C CA . GLY A 1 173 ? -4.491 4.270 -24.249 1.00 51.25 173 GLY A CA 1
ATOM 1364 C C . GLY A 1 173 ? -5.424 3.097 -24.566 1.00 51.25 173 GLY A C 1
ATOM 1365 O O . GLY A 1 173 ? -6.162 3.159 -25.544 1.00 51.25 173 GLY A O 1
ATOM 1366 N N . ASP A 1 174 ? -5.446 2.077 -23.707 1.00 51.19 174 ASP A N 1
ATOM 1367 C CA . ASP A 1 174 ? -6.447 1.015 -23.750 1.00 51.19 174 ASP A CA 1
ATOM 1368 C C . ASP A 1 174 ? -7.703 1.501 -23.001 1.00 51.19 174 ASP A C 1
ATOM 1370 O O . ASP A 1 174 ? -7.875 1.267 -21.804 1.00 51.19 174 ASP A O 1
ATOM 1374 N N . GLU A 1 175 ? -8.570 2.258 -23.681 1.00 42.53 175 GLU A N 1
ATOM 1375 C CA . GLU A 1 175 ? -9.931 2.507 -23.194 1.00 42.53 175 GLU A CA 1
ATOM 1376 C C . GLU A 1 175 ? -10.665 1.162 -23.132 1.00 42.53 175 GLU A C 1
ATOM 1378 O O . GLU A 1 175 ? -11.080 0.610 -24.151 1.00 42.53 175 GLU A O 1
ATOM 1383 N N . GLN A 1 176 ? -10.830 0.609 -21.928 1.00 49.97 176 GLN A N 1
ATOM 1384 C CA . GLN A 1 176 ? -11.886 -0.372 -21.722 1.00 49.97 176 GLN A CA 1
ATOM 1385 C C . GLN A 1 176 ? -13.220 0.375 -21.829 1.00 49.97 176 GLN A C 1
ATOM 1387 O O . GLN A 1 176 ? -13.391 1.367 -21.115 1.00 49.97 176 GLN A O 1
ATOM 1392 N N . PRO A 1 177 ? -14.147 -0.042 -22.709 1.00 39.88 177 PRO A N 1
ATOM 1393 C CA . PRO A 1 177 ? -15.461 0.573 -22.755 1.00 39.88 177 PRO A CA 1
ATOM 1394 C C . PRO A 1 177 ? -16.138 0.379 -21.396 1.00 39.88 177 PRO A C 1
ATOM 1396 O O . PRO A 1 177 ? -16.228 -0.743 -20.897 1.00 39.88 177 PRO A O 1
ATOM 1399 N N . ASP A 1 178 ? -16.583 1.480 -20.793 1.00 44.50 178 ASP A N 1
ATOM 1400 C CA . ASP A 1 178 ? -17.428 1.465 -19.604 1.00 44.50 178 ASP A CA 1
ATOM 1401 C C . ASP A 1 178 ? -18.736 0.722 -19.951 1.00 44.50 178 ASP A C 1
ATOM 1403 O O . ASP A 1 178 ? -19.656 1.307 -20.523 1.00 44.50 178 ASP A O 1
ATOM 1407 N N . GLU A 1 179 ? -18.843 -0.569 -19.616 1.00 49.97 179 GLU A N 1
ATOM 1408 C CA . GLU A 1 179 ? -20.062 -1.376 -19.839 1.00 49.97 179 GLU A CA 1
ATOM 1409 C C . GLU A 1 179 ? -21.287 -0.877 -19.038 1.00 49.97 179 GLU A C 1
ATOM 1411 O O . GLU A 1 179 ? -22.398 -1.357 -19.247 1.00 49.97 179 GLU A O 1
ATOM 1416 N N . ASP A 1 180 ? -21.121 0.126 -18.170 1.00 49.72 180 ASP A N 1
ATOM 1417 C CA . ASP A 1 180 ? -22.193 0.724 -17.364 1.00 49.72 180 ASP A CA 1
ATOM 1418 C C . ASP A 1 180 ? -22.712 2.077 -17.897 1.00 49.72 180 ASP A C 1
ATOM 1420 O O . ASP A 1 180 ? -23.641 2.646 -17.318 1.00 49.72 180 ASP A O 1
ATOM 1424 N N . ALA A 1 181 ? -22.167 2.610 -18.998 1.00 49.94 181 ALA A N 1
ATOM 1425 C CA . ALA A 1 181 ? -22.570 3.924 -19.519 1.00 49.94 181 ALA A CA 1
ATOM 1426 C C . ALA A 1 181 ? -23.915 3.930 -20.279 1.00 49.94 181 ALA A C 1
ATOM 1428 O O . ALA A 1 181 ? -24.449 5.005 -20.547 1.00 49.94 181 ALA A O 1
ATOM 1429 N N . ASP A 1 182 ? -24.475 2.759 -20.604 1.00 47.59 182 ASP A N 1
ATOM 1430 C CA . ASP A 1 182 ? -25.677 2.631 -21.448 1.00 47.59 182 ASP A CA 1
ATOM 1431 C C . ASP A 1 182 ? -26.891 2.042 -20.711 1.00 47.59 182 ASP A C 1
ATOM 1433 O O . ASP A 1 182 ? -27.806 1.481 -21.315 1.00 47.59 182 ASP A O 1
ATOM 1437 N N . ARG A 1 183 ? -26.926 2.142 -19.375 1.00 47.59 183 ARG A N 1
ATOM 1438 C CA . ARG A 1 183 ? -28.120 1.762 -18.616 1.00 47.59 183 ARG A CA 1
ATOM 1439 C C . ARG A 1 183 ? -29.063 2.970 -18.528 1.00 47.59 183 ARG A C 1
ATOM 1441 O O . ARG A 1 183 ? -28.751 3.907 -17.795 1.00 47.59 183 ARG A O 1
ATOM 1448 N N . PRO A 1 184 ? -30.205 2.985 -19.243 1.00 44.12 184 PRO A N 1
ATOM 1449 C CA . PRO A 1 184 ? -31.131 4.106 -19.176 1.00 44.12 184 PRO A CA 1
ATOM 1450 C C . PRO A 1 184 ? -31.685 4.263 -17.757 1.00 44.12 184 PRO A C 1
ATOM 1452 O O . PRO A 1 184 ? -32.081 3.287 -17.113 1.00 44.12 184 PRO A O 1
ATOM 1455 N N . ASP A 1 185 ? -31.693 5.512 -17.293 1.00 50.50 185 ASP A N 1
ATOM 1456 C CA . ASP A 1 185 ? -32.266 5.943 -16.022 1.00 50.50 185 ASP A CA 1
ATOM 1457 C C . ASP A 1 185 ? -33.768 5.584 -15.976 1.00 50.50 185 ASP A C 1
ATOM 1459 O O . ASP A 1 185 ? -34.527 6.030 -16.847 1.00 50.50 185 ASP A O 1
ATOM 1463 N N . PRO A 1 186 ? -34.229 4.768 -15.008 1.00 49.94 186 PRO A N 1
ATOM 1464 C CA . PRO A 1 186 ? -35.633 4.379 -14.916 1.00 49.94 186 PRO A CA 1
ATOM 1465 C C . PRO A 1 186 ? -36.587 5.542 -14.585 1.00 49.94 186 PRO A C 1
ATOM 1467 O O . PRO A 1 186 ? -37.798 5.340 -14.677 1.00 49.94 186 PRO A O 1
ATOM 1470 N N . ASP A 1 187 ? -36.089 6.742 -14.254 1.00 50.56 187 ASP A N 1
ATOM 1471 C CA . ASP A 1 187 ? -36.912 7.896 -13.852 1.00 50.56 187 ASP A CA 1
ATOM 1472 C C . ASP A 1 187 ? -37.165 8.949 -14.955 1.00 50.56 187 ASP A C 1
ATOM 1474 O O . ASP A 1 187 ? -37.753 10.008 -14.707 1.00 50.56 187 ASP A O 1
ATOM 1478 N N . HIS A 1 188 ? -36.823 8.661 -16.214 1.00 48.59 188 HIS A N 1
ATOM 1479 C CA . HIS A 1 188 ? -37.228 9.487 -17.362 1.00 48.59 188 HIS A CA 1
ATOM 1480 C C . HIS A 1 188 ? -38.290 8.818 -18.241 1.00 48.59 188 HIS A C 1
ATOM 1482 O O . HIS A 1 188 ? -38.127 8.610 -19.443 1.00 48.59 188 HIS A O 1
ATOM 1488 N N . ALA A 1 189 ? -39.453 8.559 -17.639 1.00 44.03 189 ALA A N 1
ATOM 1489 C CA . ALA A 1 189 ? -40.696 8.391 -18.383 1.00 44.03 189 ALA A CA 1
ATOM 1490 C C . ALA A 1 189 ? -41.142 9.754 -18.946 1.00 44.03 189 ALA A C 1
ATOM 1492 O O . ALA A 1 189 ? -41.715 10.592 -18.249 1.00 44.03 189 ALA A O 1
ATOM 1493 N N . THR A 1 190 ? -40.869 9.989 -20.227 1.00 45.28 190 THR A N 1
ATOM 1494 C CA . THR A 1 190 ? -41.444 11.108 -20.979 1.00 45.28 190 THR A CA 1
ATOM 1495 C C . THR A 1 190 ? -42.946 10.873 -21.159 1.00 45.28 190 THR A C 1
ATOM 1497 O O . THR A 1 190 ? -43.375 9.868 -21.725 1.00 45.28 190 THR A O 1
ATOM 1500 N N . ALA A 1 191 ? -43.766 11.790 -20.642 1.00 45.00 191 ALA A N 1
ATOM 1501 C CA . ALA A 1 191 ? -45.210 11.779 -20.861 1.00 45.00 191 ALA A CA 1
ATOM 1502 C C . ALA A 1 191 ? -45.533 12.093 -22.338 1.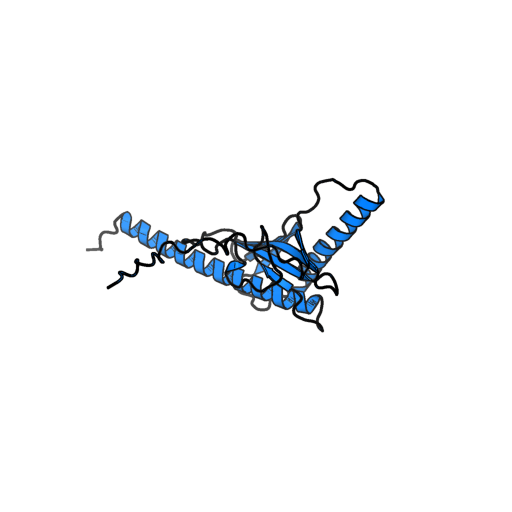00 45.00 191 ALA A C 1
ATOM 1504 O O . ALA A 1 191 ? -44.859 12.937 -22.936 1.00 45.00 191 ALA A O 1
ATOM 1505 N N . PRO A 1 192 ? -46.559 11.463 -22.940 1.00 45.81 192 PRO A N 1
ATOM 1506 C CA . PRO A 1 192 ? -46.923 11.728 -24.325 1.00 45.81 192 PRO A CA 1
ATOM 1507 C C . PRO A 1 192 ? -47.581 13.107 -24.464 1.00 45.81 192 PRO A C 1
ATOM 1509 O O . PRO A 1 192 ? -48.463 13.481 -23.690 1.00 45.81 192 PRO A O 1
ATOM 1512 N N . VAL A 1 193 ? -47.145 13.850 -25.480 1.00 43.50 193 VAL A N 1
ATOM 1513 C CA . VAL A 1 193 ? -47.744 15.116 -25.914 1.00 43.50 193 VAL A CA 1
ATOM 1514 C C . VAL A 1 193 ? -49.124 14.821 -26.513 1.00 43.50 193 VAL A C 1
ATOM 1516 O O . VAL A 1 193 ? -49.253 13.950 -27.370 1.00 43.50 193 VAL A O 1
ATOM 1519 N N . SER A 1 194 ? -50.154 15.518 -26.030 1.00 47.00 194 SER A N 1
ATOM 1520 C CA . SER A 1 194 ? -51.524 15.451 -26.549 1.00 47.00 194 SER A CA 1
ATOM 1521 C C . SER A 1 194 ? -51.721 16.544 -27.595 1.00 47.00 194 SER A C 1
ATOM 1523 O O . SER A 1 194 ? -51.598 17.722 -27.264 1.00 47.00 194 SER A O 1
ATOM 1525 N N . ASP A 1 195 ? -52.070 16.152 -28.818 1.00 49.72 195 ASP A N 1
ATOM 1526 C CA . ASP A 1 195 ? -52.493 17.062 -29.884 1.00 49.72 195 ASP A CA 1
ATOM 1527 C C . ASP A 1 195 ? -53.875 17.665 -29.575 1.00 49.72 195 ASP A C 1
ATOM 1529 O O . ASP A 1 195 ? -54.828 16.930 -29.295 1.00 49.72 195 ASP A O 1
ATOM 1533 N N . TYR A 1 196 ? -53.968 18.995 -29.654 1.00 46.75 196 TYR A N 1
ATOM 1534 C CA . TYR A 1 196 ? -55.182 19.773 -29.929 1.00 46.75 196 TYR A CA 1
ATOM 1535 C C . TYR A 1 196 ? -54.814 21.000 -30.762 1.00 46.75 196 TYR A C 1
ATOM 1537 O O . TYR A 1 196 ? -53.815 21.669 -30.409 1.00 46.75 196 TYR A O 1
#

pLDDT: mean 82.03, std 16.89, range [39.88, 97.38]

Sequence (196 aa):
MSADHTRHHTLKDTASRYAALSLENYAHIRALAERIAREMCAYLHPNNPPCVFLVPPQGPFQPRDYGGRAFTVSGRGFLPLGPIGFGLAVRVSDHADFLRVGLSCAKEGEELVVRIKDGGAYEFHAGEADADLSDFFEHLYQHILNWYEERIRLYEEGHYGGGGMGFEMVRIGDEQPDEDADRPDPDHATAPVSDY